Protein AF-A0AAU8I0J6-F1 (afdb_monomer_lite)

Organism: NCBI:txid2912242

Radius of gyration: 31.41 Å; chains: 1; bounding box: 65×78×87 Å

Sequence (202 aa):
MTFAGGAGTVGALQRGGLRRLRGTPLGVEGRDAVSAGLDAAVDKEHAMGLQEMSATACRALPLLIGILFAAPAAARETLHCPERLRVADAPLQSPDLPAGARVDLAATPPLRLFSSGVYSGPPREMAALVPSNEDTRRPGDAGASIWRFDAPDPHGLYLVCGYGPDGLVQVSRRVGDVARCEATPMRPSSADPTVGILFVCE

pLDDT: mean 72.81, std 23.75, range [30.48, 97.94]

Secondary structure (DSSP, 8-state):
----------------------------------------------------------------------------EEEEEESEE---S--B--TTSPTT--B----PPPEEEEEEEEEES-GGG--EEPPTTGGGSPTT----EEEE-SS--TT-EEEEEEESGGGSEEEEEEE-S-SEEEEEEEPP-SS----EEEEEE-

InterPro domains:
  IPR049973 STY0301-like [NF042415] (61-185)

Structure (mmCIF, N/CA/C/O backbone):
data_AF-A0AAU8I0J6-F1
#
_entry.id   AF-A0AAU8I0J6-F1
#
loop_
_atom_site.group_PDB
_atom_site.id
_atom_site.type_symbol
_atom_site.label_atom_id
_atom_site.label_alt_id
_atom_site.label_comp_id
_atom_site.label_asym_id
_atom_site.label_entity_id
_atom_site.label_seq_id
_atom_site.pdbx_PDB_ins_code
_atom_site.Cartn_x
_atom_site.Cartn_y
_atom_site.Cartn_z
_atom_site.occupancy
_atom_site.B_iso_or_equiv
_atom_site.auth_seq_id
_atom_site.auth_comp_id
_atom_site.auth_asym_id
_atom_site.auth_atom_id
_atom_site.pdbx_PDB_model_num
ATOM 1 N N . MET A 1 1 ? 24.976 11.995 30.058 1.00 44.81 1 MET A N 1
ATOM 2 C CA . MET A 1 1 ? 25.191 12.879 28.895 1.00 44.81 1 MET A CA 1
ATOM 3 C C . MET A 1 1 ? 23.862 13.538 28.590 1.00 44.81 1 MET A C 1
ATOM 5 O O . MET A 1 1 ? 22.915 12.847 28.245 1.00 44.81 1 MET A O 1
ATOM 9 N N . THR A 1 2 ? 23.774 14.834 28.866 1.00 34.56 2 THR A N 1
ATOM 10 C CA . THR A 1 2 ? 22.571 15.659 28.734 1.00 34.56 2 THR A CA 1
ATOM 11 C C . THR A 1 2 ? 22.578 16.290 27.350 1.00 34.56 2 THR A C 1
ATOM 13 O O . THR A 1 2 ? 23.540 16.978 27.024 1.00 34.56 2 THR A O 1
ATOM 16 N N . PHE A 1 3 ? 21.519 16.100 26.565 1.00 39.16 3 PHE A N 1
ATOM 17 C CA . PHE A 1 3 ? 21.220 16.973 25.434 1.00 39.16 3 PHE A CA 1
ATOM 18 C C . PHE A 1 3 ? 19.822 17.551 25.614 1.00 39.16 3 PHE A C 1
ATOM 20 O O . PHE A 1 3 ? 18.823 16.840 25.683 1.00 39.16 3 PHE A O 1
ATOM 27 N N . ALA A 1 4 ? 19.822 18.868 25.768 1.00 41.69 4 ALA A N 1
ATOM 28 C CA . ALA A 1 4 ? 18.683 19.755 25.832 1.00 41.69 4 ALA A CA 1
ATOM 29 C C . ALA A 1 4 ? 18.534 20.480 24.484 1.00 41.69 4 ALA A C 1
ATOM 31 O O . ALA A 1 4 ? 19.531 20.717 23.804 1.00 41.69 4 ALA A O 1
ATOM 32 N N . GLY A 1 5 ? 17.310 20.918 24.181 1.00 34.78 5 GLY A N 1
ATOM 33 C CA . GLY A 1 5 ? 17.012 21.947 23.176 1.00 34.78 5 GLY A CA 1
ATOM 34 C C . GLY A 1 5 ? 16.593 21.383 21.812 1.00 34.78 5 GLY A C 1
ATOM 35 O O . GLY A 1 5 ? 17.267 20.531 21.259 1.00 34.78 5 GLY A O 1
ATOM 36 N N . GLY A 1 6 ? 15.493 21.803 21.193 1.00 34.78 6 GLY A N 1
ATOM 37 C CA . GLY A 1 6 ? 14.588 22.890 21.534 1.00 34.78 6 GLY A CA 1
ATOM 38 C C . GLY A 1 6 ? 13.300 22.782 20.722 1.00 34.78 6 GLY A C 1
ATOM 39 O O . GLY A 1 6 ? 13.296 22.354 19.570 1.00 34.78 6 GLY A O 1
ATOM 40 N N . ALA A 1 7 ? 12.201 23.154 21.369 1.00 36.94 7 ALA A N 1
ATOM 41 C CA . ALA A 1 7 ? 10.890 23.301 20.767 1.00 36.94 7 ALA A CA 1
ATOM 42 C C . ALA A 1 7 ? 10.828 24.622 19.984 1.00 36.94 7 ALA A C 1
ATOM 44 O O . ALA A 1 7 ? 11.096 25.685 20.542 1.00 36.94 7 ALA A O 1
ATOM 45 N N . GLY A 1 8 ? 10.460 24.551 18.704 1.00 35.81 8 GLY A N 1
ATOM 46 C CA . GLY A 1 8 ? 10.067 25.703 17.897 1.00 35.81 8 GLY A CA 1
ATOM 47 C C . GLY A 1 8 ? 8.546 25.780 17.815 1.00 35.81 8 GLY A C 1
ATOM 48 O O . GLY A 1 8 ? 7.901 24.902 17.245 1.00 35.81 8 GLY A O 1
ATOM 49 N N . THR A 1 9 ? 7.973 26.818 18.412 1.00 36.59 9 THR A N 1
ATOM 50 C CA . THR A 1 9 ? 6.546 27.136 18.420 1.00 36.59 9 THR A CA 1
ATOM 51 C C . THR A 1 9 ? 6.157 28.068 17.266 1.00 36.59 9 THR A C 1
ATOM 53 O O . THR A 1 9 ? 6.791 29.088 17.038 1.00 36.59 9 THR A O 1
ATOM 56 N N . VAL A 1 10 ? 5.050 27.700 16.609 1.00 35.81 10 VAL A N 1
ATOM 57 C CA . VAL A 1 10 ? 3.895 28.519 16.176 1.00 35.81 10 VAL A CA 1
ATOM 58 C C . VAL A 1 10 ? 4.133 29.785 15.332 1.00 35.81 10 VAL A C 1
ATOM 60 O O . VAL A 1 10 ? 4.644 30.794 15.799 1.00 35.81 10 VAL A O 1
ATOM 63 N N . GLY A 1 11 ? 3.534 29.792 14.136 1.00 33.41 11 GLY A N 1
ATOM 64 C CA . GLY A 1 11 ? 3.259 31.006 13.363 1.00 33.41 11 GLY A CA 1
ATOM 65 C C . GLY A 1 11 ? 2.178 30.778 12.308 1.00 33.41 11 GLY A C 1
ATOM 66 O O . GLY A 1 11 ? 2.476 30.465 11.162 1.00 33.41 11 GLY A O 1
ATOM 67 N N . ALA A 1 12 ? 0.914 30.904 12.713 1.00 35.72 12 ALA A N 1
ATOM 68 C CA . ALA A 1 12 ? -0.245 30.921 11.830 1.00 35.72 12 ALA A CA 1
ATOM 69 C C . ALA A 1 12 ? -0.348 32.262 11.082 1.00 35.72 12 ALA A C 1
ATOM 71 O O . ALA A 1 12 ? -0.194 33.312 11.701 1.00 35.72 12 ALA A O 1
ATOM 72 N N . LEU A 1 13 ? -0.731 32.242 9.802 1.00 38.75 13 LEU A N 1
ATOM 73 C CA . LEU A 1 13 ? -1.449 33.362 9.192 1.00 38.75 13 LEU A CA 1
ATOM 74 C C . LEU A 1 13 ? -2.543 32.838 8.256 1.00 38.75 13 LEU A C 1
ATOM 76 O O . LEU A 1 13 ? -2.319 32.003 7.384 1.00 38.75 13 LEU A O 1
ATOM 80 N N . GLN A 1 14 ? -3.750 33.325 8.509 1.00 32.56 14 GLN A N 1
ATOM 81 C CA . GLN A 1 14 ? -5.024 32.922 7.935 1.00 32.56 14 GLN A CA 1
ATOM 82 C C . GLN A 1 14 ? -5.656 34.143 7.247 1.00 32.56 14 GLN A C 1
ATOM 84 O O . GLN A 1 14 ? -5.441 35.267 7.697 1.00 32.56 14 GLN A O 1
ATOM 89 N N . ARG A 1 15 ? -6.561 33.874 6.290 1.00 37.66 15 ARG A N 1
ATOM 90 C CA . ARG A 1 15 ? -7.529 34.789 5.630 1.00 37.66 15 ARG A CA 1
ATOM 91 C C . ARG A 1 15 ? -6.929 35.644 4.506 1.00 37.66 15 ARG A C 1
ATOM 93 O O . ARG A 1 15 ? -5.848 36.180 4.637 1.00 37.66 15 ARG A O 1
ATOM 100 N N . GLY A 1 16 ? -7.590 35.860 3.377 1.00 30.48 16 GLY A N 1
ATOM 101 C CA . GLY A 1 16 ? -8.949 35.557 2.936 1.00 30.48 16 GLY A CA 1
ATOM 102 C C . GLY A 1 16 ? -9.206 36.366 1.657 1.00 30.48 16 GLY A C 1
ATOM 103 O O . GLY A 1 16 ? -8.574 37.399 1.452 1.00 30.48 16 GLY A O 1
ATOM 104 N N . GLY A 1 17 ? -10.108 35.917 0.786 1.00 33.47 17 GLY A N 1
ATOM 105 C CA . GLY A 1 17 ? -10.401 36.659 -0.442 1.00 33.47 17 GLY A CA 1
ATOM 106 C C . GLY A 1 17 ? -11.442 35.993 -1.330 1.00 33.47 17 GLY A C 1
ATOM 107 O O . GLY A 1 17 ? -11.106 35.413 -2.354 1.00 33.47 17 GLY A O 1
ATOM 108 N N . LEU A 1 18 ? -12.714 36.095 -0.937 1.00 39.44 18 LEU A N 1
ATOM 109 C CA . LEU A 1 18 ? -13.856 35.896 -1.831 1.00 39.44 18 LEU A CA 1
ATOM 110 C C . LEU A 1 18 ? -13.788 36.885 -3.002 1.00 39.44 18 LEU A C 1
ATOM 112 O O . LEU A 1 18 ? -13.672 38.084 -2.760 1.00 39.44 18 LEU A O 1
ATOM 116 N N . ARG A 1 19 ? -14.063 36.421 -4.226 1.00 38.94 19 ARG A N 1
ATOM 117 C CA . ARG A 1 19 ? -14.801 37.202 -5.233 1.00 38.94 19 ARG A CA 1
ATOM 118 C C . ARG A 1 19 ? -15.571 36.270 -6.174 1.00 38.94 19 ARG A C 1
ATOM 120 O O . ARG A 1 19 ? -15.004 35.396 -6.815 1.00 38.94 19 ARG A O 1
ATOM 127 N N . ARG A 1 20 ? -16.894 36.473 -6.203 1.00 40.16 20 ARG A N 1
ATOM 128 C CA . ARG A 1 20 ? -17.837 35.964 -7.213 1.00 40.16 20 ARG A CA 1
ATOM 129 C C . ARG A 1 20 ? -17.458 36.522 -8.592 1.00 40.16 20 ARG A C 1
ATOM 131 O O . ARG A 1 20 ? -16.939 37.633 -8.640 1.00 40.16 20 ARG A O 1
ATOM 138 N N . LEU A 1 21 ? -17.879 35.859 -9.674 1.00 39.00 21 LEU A N 1
ATOM 139 C CA . LEU A 1 21 ? -18.944 36.345 -10.575 1.00 39.00 21 LEU A CA 1
ATOM 140 C C . LEU A 1 21 ? -19.175 35.394 -11.774 1.00 39.00 21 LEU A C 1
ATOM 142 O O . LEU A 1 21 ? -18.245 35.005 -12.462 1.00 39.00 21 LEU A O 1
ATOM 146 N N . ARG A 1 22 ? -20.461 35.057 -11.948 1.00 37.56 22 ARG A N 1
ATOM 147 C CA . ARG A 1 22 ? -21.255 34.762 -13.161 1.00 37.56 22 ARG A CA 1
ATOM 148 C C . ARG A 1 22 ? -20.549 34.545 -14.512 1.00 37.56 22 ARG A C 1
ATOM 150 O O . ARG A 1 22 ? -19.827 35.416 -14.975 1.00 37.56 22 ARG A O 1
ATOM 157 N N . GLY A 1 23 ? -21.012 33.515 -15.229 1.00 34.19 23 GLY A N 1
ATOM 158 C CA . GLY A 1 23 ? -20.932 33.447 -16.692 1.00 34.19 23 GLY A CA 1
ATOM 159 C C . GLY A 1 23 ? -21.418 32.120 -17.288 1.00 34.19 23 GLY A C 1
ATOM 160 O O . GLY A 1 23 ? -20.610 31.258 -17.594 1.00 34.19 23 GLY A O 1
ATOM 161 N N . THR A 1 24 ? -22.727 31.961 -17.471 1.00 36.00 24 THR A N 1
ATOM 162 C CA . THR A 1 24 ? -23.324 31.237 -18.620 1.00 36.00 24 THR A CA 1
ATOM 163 C C . THR A 1 24 ? -23.763 32.318 -19.626 1.00 36.00 24 THR A C 1
ATOM 165 O O . THR A 1 24 ? -24.053 33.421 -19.142 1.00 36.00 24 THR A O 1
ATOM 168 N N . PRO A 1 25 ? -23.854 32.091 -20.963 1.00 48.19 25 PRO A N 1
ATOM 169 C CA . PRO A 1 25 ? -24.602 30.963 -21.553 1.00 48.19 25 PRO A CA 1
ATOM 170 C C . PRO A 1 25 ? -24.178 30.463 -22.976 1.00 48.19 25 PRO A C 1
ATOM 172 O O . PRO A 1 25 ? -23.288 31.024 -23.599 1.00 48.19 25 PRO A O 1
ATOM 175 N N . LEU A 1 26 ? -24.921 29.445 -23.463 1.00 34.97 26 LEU A N 1
ATOM 176 C CA . LEU A 1 26 ? -25.330 29.122 -24.860 1.00 34.97 26 LEU A CA 1
ATOM 177 C C . LEU A 1 26 ? -24.245 28.806 -25.916 1.00 34.97 26 LEU A C 1
ATOM 179 O O . LEU A 1 26 ? -23.470 29.671 -26.292 1.00 34.97 26 LEU A O 1
ATOM 183 N N . GLY A 1 27 ? -24.180 27.560 -26.413 1.00 31.08 27 GLY A N 1
ATOM 184 C CA . GLY A 1 27 ? -24.785 27.123 -27.700 1.00 31.08 27 GLY A CA 1
ATOM 185 C C . GLY A 1 27 ? -23.652 26.964 -28.744 1.00 31.08 27 GLY A C 1
ATOM 186 O O . GLY A 1 27 ? -22.683 27.698 -28.649 1.00 31.08 27 GLY A O 1
ATOM 187 N N . VAL A 1 28 ? -23.586 26.051 -29.719 1.00 39.25 28 VAL A N 1
ATOM 188 C CA . VAL A 1 28 ? -24.561 25.424 -30.626 1.00 39.25 28 VAL A CA 1
ATOM 189 C C . VAL A 1 28 ? -23.813 24.322 -31.433 1.00 39.25 28 VAL A C 1
ATOM 191 O O . VAL A 1 28 ? -22.618 24.483 -31.657 1.00 39.25 28 VAL A O 1
ATOM 194 N N . GLU A 1 29 ? -24.542 23.276 -31.872 1.00 35.31 29 GLU A N 1
ATOM 195 C CA . GLU A 1 29 ? -24.306 22.313 -32.993 1.00 35.31 29 GLU A CA 1
ATOM 196 C C . GLU A 1 29 ? -22.980 21.529 -33.093 1.00 35.31 29 GLU A C 1
ATOM 198 O O . GLU A 1 29 ? -21.896 22.048 -32.894 1.00 35.31 29 GLU A O 1
ATOM 203 N N . GLY A 1 30 ? -22.950 20.256 -33.494 1.00 34.00 30 GLY A N 1
ATOM 204 C CA . GLY A 1 30 ? -23.950 19.394 -34.125 1.00 34.00 30 GLY A CA 1
ATOM 205 C C . GLY A 1 30 ? -23.243 18.219 -34.829 1.00 34.00 30 GLY A C 1
ATOM 206 O O . GLY A 1 30 ? -22.021 18.242 -34.977 1.00 34.00 30 GLY A O 1
ATOM 207 N N . ARG A 1 31 ? -24.052 17.267 -35.319 1.00 42.44 31 ARG A N 1
ATOM 208 C CA . ARG A 1 31 ? -23.755 16.059 -36.129 1.00 42.44 31 ARG A CA 1
ATOM 209 C C . ARG A 1 31 ? -23.503 14.776 -35.332 1.00 42.44 31 ARG A C 1
ATOM 211 O O . ARG A 1 31 ? -22.474 14.626 -34.688 1.00 42.44 31 ARG A O 1
ATOM 218 N N . ASP A 1 32 ? -24.500 13.905 -35.180 1.00 35.84 32 ASP A N 1
ATOM 219 C CA . ASP A 1 32 ? -25.192 13.047 -36.174 1.00 35.84 32 ASP A CA 1
ATOM 220 C C . ASP A 1 32 ? -24.369 11.826 -36.595 1.00 35.84 32 ASP A C 1
ATOM 222 O O . ASP A 1 32 ? -23.441 11.936 -37.391 1.00 35.84 32 ASP A O 1
ATOM 226 N N . ALA A 1 33 ? -24.777 10.665 -36.076 1.00 41.75 33 ALA A N 1
ATOM 227 C CA . ALA A 1 33 ? -25.116 9.439 -36.814 1.00 41.75 33 ALA A CA 1
ATOM 228 C C . ALA A 1 33 ? -25.477 8.373 -35.747 1.00 41.75 33 ALA A C 1
ATOM 230 O O . ALA A 1 33 ? -24.633 8.030 -34.926 1.00 41.75 33 ALA A O 1
ATOM 231 N N . VAL A 1 34 ? -26.738 7.960 -35.532 1.00 39.44 34 VAL A N 1
ATOM 232 C CA . VAL A 1 34 ? -27.625 7.186 -36.438 1.00 39.44 34 VAL A CA 1
ATOM 233 C C . VAL A 1 34 ? -26.883 5.908 -36.862 1.00 39.44 34 VAL A C 1
ATOM 235 O O . VAL A 1 34 ? -25.820 5.997 -37.453 1.00 39.44 34 VAL A O 1
ATOM 238 N N . SER A 1 35 ? -27.291 4.677 -36.559 1.00 43.19 35 SER A N 1
ATOM 239 C CA . SER A 1 35 ? -28.615 4.072 -36.354 1.00 43.19 35 SER A CA 1
ATOM 240 C C . SER A 1 35 ? -28.368 2.684 -35.736 1.00 43.19 35 SER A C 1
ATOM 242 O O . SER A 1 35 ? -27.382 2.035 -36.066 1.00 43.19 35 SER A O 1
ATOM 244 N N . ALA A 1 36 ? -29.134 2.298 -34.720 1.00 37.94 36 ALA A N 1
ATOM 245 C CA . ALA A 1 36 ? -30.301 1.415 -34.830 1.00 37.94 36 ALA A CA 1
ATOM 246 C C . ALA A 1 36 ? -29.945 -0.071 -34.998 1.00 37.94 36 ALA A C 1
ATOM 248 O O . ALA A 1 36 ? -29.460 -0.513 -36.036 1.00 37.94 36 ALA A O 1
ATOM 249 N N . GLY A 1 37 ? -30.259 -0.838 -33.953 1.00 41.66 37 GLY A N 1
ATOM 250 C CA . GLY A 1 37 ? -30.593 -2.243 -34.119 1.00 41.66 37 GLY A CA 1
ATOM 251 C C . GLY A 1 37 ? -31.952 -2.393 -34.796 1.00 41.66 37 GLY A C 1
ATOM 252 O O . GLY A 1 37 ? -32.752 -1.456 -34.810 1.00 41.66 37 GLY A O 1
ATOM 253 N N . LEU A 1 38 ? -32.218 -3.587 -35.312 1.00 42.81 38 LEU A N 1
ATOM 254 C CA . LEU A 1 38 ? -33.567 -4.123 -35.350 1.00 42.81 38 LEU A CA 1
ATOM 255 C C . LEU A 1 38 ? -33.512 -5.644 -35.456 1.00 42.81 38 LEU A C 1
ATOM 257 O O . LEU A 1 38 ? -32.753 -6.210 -36.242 1.00 42.81 38 LEU A O 1
ATOM 261 N N . ASP A 1 39 ? -34.338 -6.251 -34.619 1.00 41.00 39 ASP A N 1
ATOM 262 C CA . ASP A 1 39 ? -34.792 -7.627 -34.641 1.00 41.00 39 ASP A CA 1
ATOM 263 C C . ASP A 1 39 ? -35.256 -8.085 -36.030 1.00 41.00 39 ASP A C 1
ATOM 265 O O . ASP A 1 39 ? -35.796 -7.299 -36.806 1.00 41.00 39 ASP A O 1
ATOM 269 N N . ALA A 1 40 ? -35.156 -9.387 -36.294 1.00 37.59 40 ALA A N 1
ATOM 270 C CA . ALA A 1 40 ? -36.338 -10.237 -36.463 1.00 37.59 40 ALA A CA 1
ATOM 271 C C . ALA A 1 40 ? -35.940 -11.619 -36.995 1.00 37.59 40 ALA A C 1
ATOM 273 O O . ALA A 1 40 ? -35.242 -11.764 -37.997 1.00 37.59 40 ALA A O 1
ATOM 274 N N . ALA A 1 41 ? -36.466 -12.634 -36.317 1.00 44.38 41 ALA A N 1
ATOM 275 C CA . ALA A 1 41 ? -36.697 -13.959 -36.865 1.00 44.38 41 ALA A CA 1
ATOM 276 C C . ALA A 1 41 ? -37.574 -13.886 -38.127 1.00 44.38 41 ALA A C 1
ATOM 278 O O . ALA A 1 41 ? -38.403 -12.990 -38.230 1.00 44.38 41 ALA A O 1
ATOM 279 N N . VAL A 1 42 ? -37.466 -14.875 -39.015 1.00 47.50 42 VAL A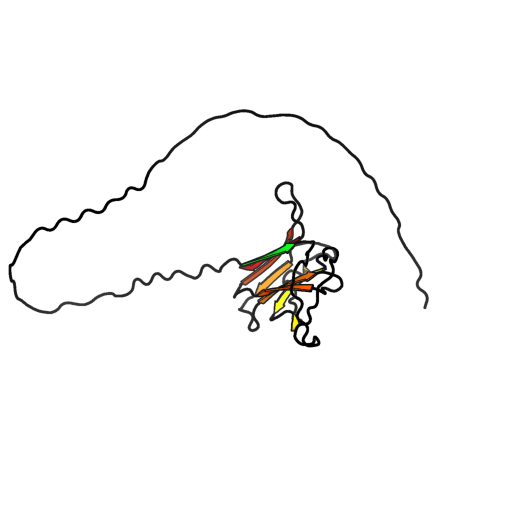 N 1
ATOM 280 C CA . VAL A 1 42 ? -38.615 -15.512 -39.678 1.00 47.50 42 VAL A CA 1
ATOM 281 C C . VAL A 1 42 ? -38.133 -16.803 -40.341 1.00 47.50 42 VAL A C 1
ATOM 283 O O . VAL A 1 42 ? -37.224 -16.824 -41.168 1.00 47.50 42 VAL A O 1
ATOM 286 N N . ASP A 1 43 ? -38.771 -17.874 -39.897 1.00 45.38 43 ASP A N 1
ATOM 287 C CA . ASP A 1 43 ? -38.777 -19.229 -40.420 1.00 45.38 43 ASP A CA 1
ATOM 288 C C . ASP A 1 43 ? -39.578 -19.284 -41.734 1.00 45.38 43 ASP A C 1
ATOM 290 O O . ASP A 1 43 ? -40.660 -18.690 -41.803 1.00 45.38 43 ASP A O 1
ATOM 294 N N . LYS A 1 44 ? -39.080 -19.989 -42.762 1.00 42.75 44 LYS A N 1
ATOM 295 C CA . LYS A 1 44 ? -39.949 -20.623 -43.767 1.00 42.75 44 LYS A CA 1
ATOM 296 C C . LYS A 1 44 ? -39.225 -21.703 -44.572 1.00 42.75 44 LYS A C 1
ATOM 298 O O . LYS A 1 44 ? -38.319 -21.417 -45.353 1.00 42.75 44 LYS A O 1
ATOM 303 N N . GLU A 1 45 ? -39.689 -22.937 -44.400 1.00 49.00 45 GLU A N 1
ATOM 304 C CA . GLU A 1 45 ? -39.396 -24.109 -45.227 1.00 49.00 45 GLU A CA 1
ATOM 305 C C . GLU A 1 45 ? -39.664 -23.876 -46.724 1.00 49.00 45 GLU A C 1
ATOM 307 O O . GLU A 1 45 ? -40.585 -23.145 -47.080 1.00 49.00 45 GLU A O 1
ATOM 312 N N . HIS A 1 46 ? -38.950 -24.602 -47.594 1.00 44.09 46 HIS A N 1
ATOM 313 C CA . HIS A 1 46 ? -39.543 -25.237 -48.776 1.00 44.09 46 HIS A CA 1
ATOM 314 C C . HIS A 1 46 ? -38.668 -26.392 -49.301 1.00 44.09 46 HIS A C 1
ATOM 316 O O . HIS A 1 46 ? -37.514 -26.238 -49.689 1.00 44.09 46 HIS A O 1
ATOM 322 N N . ALA A 1 47 ? -39.317 -27.550 -49.271 1.00 37.66 47 ALA A N 1
ATOM 323 C CA . ALA A 1 47 ? -39.128 -28.826 -49.939 1.00 37.66 47 ALA A CA 1
ATOM 324 C C . ALA A 1 47 ? -38.240 -28.934 -51.207 1.00 37.66 47 ALA A C 1
ATOM 326 O O . ALA A 1 47 ? -38.387 -28.198 -52.176 1.00 37.66 47 ALA A O 1
ATOM 327 N N . MET A 1 48 ? -37.523 -30.068 -51.222 1.00 35.84 48 MET A N 1
ATOM 328 C CA . MET A 1 48 ? -37.453 -31.067 -52.304 1.00 35.84 48 MET A CA 1
ATOM 329 C C . MET A 1 48 ? -36.545 -30.799 -53.514 1.00 35.84 48 MET A C 1
ATOM 331 O O . MET A 1 48 ? -36.879 -30.091 -54.456 1.00 35.84 48 MET A O 1
ATOM 335 N N . GLY A 1 49 ? -35.440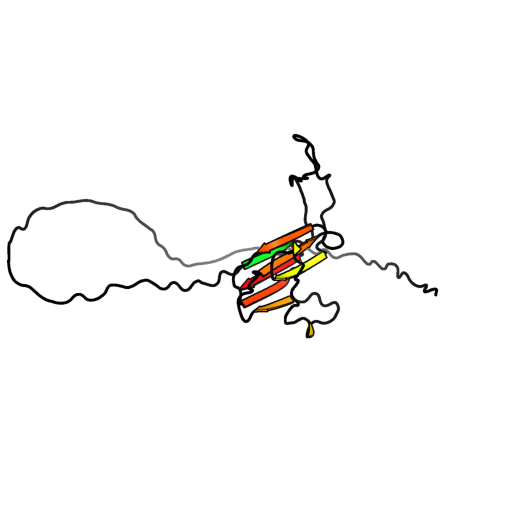 -31.547 -53.530 1.00 34.81 49 GLY A N 1
ATOM 336 C CA . GLY A 1 49 ? -34.613 -31.825 -54.699 1.00 34.81 49 GLY A CA 1
ATOM 337 C C . GLY A 1 49 ? -33.786 -33.086 -54.456 1.00 34.81 49 GLY A C 1
ATOM 338 O O . GLY A 1 49 ? -32.632 -33.008 -54.051 1.00 34.81 49 GLY A O 1
ATOM 339 N N . LEU A 1 50 ? -34.406 -34.253 -54.645 1.00 46.28 50 LEU A N 1
ATOM 340 C CA . LEU A 1 50 ? -33.722 -35.542 -54.751 1.00 46.28 50 LEU A CA 1
ATOM 341 C C . LEU A 1 50 ? -33.061 -35.612 -56.131 1.00 46.28 50 LEU A C 1
ATOM 343 O O . LEU A 1 50 ? -33.762 -35.709 -57.134 1.00 46.28 50 LEU A O 1
ATOM 347 N N . GLN A 1 51 ? -31.731 -35.610 -56.186 1.00 46.31 51 GLN A N 1
ATOM 348 C CA . GLN A 1 51 ? -31.015 -36.252 -57.283 1.00 46.31 51 GLN A CA 1
ATOM 349 C C . GLN A 1 51 ? -29.681 -36.803 -56.783 1.00 46.31 51 GLN A C 1
ATOM 351 O O . GLN A 1 51 ? -28.775 -36.072 -56.389 1.00 46.31 51 GLN A O 1
ATOM 356 N N . GLU A 1 52 ? -29.617 -38.131 -56.779 1.00 46.78 52 GLU A N 1
ATOM 357 C CA . GLU A 1 52 ? -28.401 -38.920 -56.671 1.00 46.78 52 GLU A CA 1
ATOM 358 C C . GLU A 1 52 ? -27.383 -38.498 -57.730 1.00 46.78 52 GLU A C 1
ATOM 360 O O . GLU A 1 52 ? -27.715 -38.480 -58.913 1.00 46.78 52 GLU A O 1
ATOM 365 N N . MET A 1 53 ? -26.126 -38.305 -57.327 1.00 42.56 53 MET A N 1
ATOM 366 C CA . MET A 1 53 ? -24.974 -38.674 -58.149 1.00 42.56 53 MET A CA 1
ATOM 367 C C . MET A 1 53 ? -23.867 -39.215 -57.242 1.00 42.56 53 MET A C 1
ATOM 369 O O . MET A 1 53 ? -23.161 -38.491 -56.546 1.00 42.56 53 MET A O 1
ATOM 373 N N . SER A 1 54 ? -23.770 -40.540 -57.262 1.00 47.44 54 SER A N 1
ATOM 374 C CA . SER A 1 54 ? -22.589 -41.329 -56.933 1.00 47.44 54 SER A CA 1
ATOM 375 C C . SER A 1 54 ? -21.349 -40.803 -57.666 1.00 47.44 54 SER A C 1
ATOM 377 O O . SER A 1 54 ? -21.442 -40.517 -58.859 1.00 47.44 54 SER A O 1
ATOM 379 N N . ALA A 1 55 ? -20.206 -40.718 -56.975 1.00 41.62 55 ALA A N 1
ATOM 380 C CA . ALA A 1 55 ? -18.924 -41.317 -57.382 1.00 41.62 55 ALA A CA 1
ATOM 381 C C . ALA A 1 55 ? -17.717 -40.660 -56.672 1.00 41.62 55 ALA A C 1
ATOM 383 O O . ALA A 1 55 ? -17.603 -39.443 -56.608 1.00 41.62 55 ALA A O 1
ATOM 384 N N . THR A 1 56 ? -16.802 -41.522 -56.205 1.00 47.94 56 THR A N 1
ATOM 385 C CA . THR A 1 56 ? -15.338 -41.319 -56.064 1.00 47.94 56 THR A CA 1
ATOM 386 C C . THR A 1 56 ? -14.837 -40.081 -55.292 1.00 47.94 56 THR A C 1
ATOM 388 O O . THR A 1 56 ? -14.829 -38.957 -55.765 1.00 47.94 56 THR A O 1
ATOM 391 N N . ALA A 1 57 ? -14.427 -40.249 -54.034 1.00 49.69 57 ALA A N 1
ATOM 392 C CA . ALA A 1 57 ? -13.069 -40.641 -53.622 1.00 49.69 57 ALA A CA 1
ATOM 393 C C . ALA A 1 57 ? -11.983 -39.559 -53.815 1.00 49.69 57 ALA A C 1
ATOM 395 O O . ALA A 1 57 ? -11.694 -39.119 -54.921 1.00 49.69 57 ALA A O 1
ATOM 396 N N . CYS A 1 58 ? -11.295 -39.276 -52.701 1.00 48.94 58 CYS A N 1
ATOM 397 C CA . CYS A 1 58 ? -10.012 -38.580 -52.575 1.00 48.94 58 CYS A CA 1
ATOM 398 C C . CYS A 1 58 ? -9.943 -37.119 -53.040 1.00 48.94 58 CYS A C 1
ATOM 400 O O . CYS A 1 58 ? -9.627 -36.844 -54.194 1.00 48.94 58 CYS A O 1
ATOM 402 N N . ARG A 1 59 ? -9.984 -36.188 -52.074 1.00 46.78 59 ARG A N 1
ATOM 403 C CA . ARG A 1 59 ? -8.920 -35.176 -51.932 1.00 46.78 59 ARG A CA 1
ATOM 404 C C . ARG A 1 59 ? -9.007 -34.407 -50.612 1.00 46.78 59 ARG A C 1
ATOM 406 O O . ARG A 1 59 ? -9.959 -33.685 -50.370 1.00 46.78 59 ARG A O 1
ATOM 413 N N . ALA A 1 60 ? -7.945 -34.582 -49.827 1.00 51.16 60 ALA A N 1
ATOM 414 C CA . ALA A 1 60 ? -7.285 -33.589 -48.982 1.00 51.16 60 ALA A CA 1
ATOM 415 C C . ALA A 1 60 ? -8.143 -32.772 -47.995 1.00 51.16 60 ALA A C 1
ATOM 417 O O . ALA A 1 60 ? -8.813 -31.813 -48.354 1.00 51.16 60 ALA A O 1
ATOM 418 N N . LEU A 1 61 ? -7.966 -33.095 -46.714 1.00 58.94 61 LEU A N 1
ATOM 419 C CA . LEU A 1 61 ? -8.121 -32.179 -45.586 1.00 58.94 61 LEU A CA 1
ATOM 420 C C . LEU A 1 61 ? -7.121 -31.010 -45.744 1.00 58.94 61 LEU A C 1
ATOM 422 O O . LEU A 1 61 ? -5.937 -31.277 -45.973 1.00 58.94 61 LEU A O 1
ATOM 426 N N . PRO A 1 62 ? -7.539 -29.746 -45.567 1.00 52.84 62 PRO A N 1
ATOM 427 C CA . PRO A 1 62 ? -6.667 -28.846 -44.813 1.00 52.84 62 PRO A CA 1
ATOM 428 C C . PRO A 1 62 ? -7.418 -27.947 -43.812 1.00 52.84 62 PRO A C 1
ATOM 430 O O . PRO A 1 62 ? -8.450 -27.375 -44.137 1.00 52.84 62 PRO A O 1
ATOM 433 N N . LEU A 1 63 ? -6.800 -27.804 -42.629 1.00 54.25 63 LEU A N 1
ATOM 434 C CA . LEU A 1 63 ? -6.947 -26.758 -41.595 1.00 54.25 63 LEU A CA 1
ATOM 435 C C . LEU A 1 63 ? -8.363 -26.525 -41.027 1.00 54.25 63 LEU A C 1
ATOM 437 O O . LEU A 1 63 ? -9.211 -25.944 -41.683 1.00 54.25 63 LEU A O 1
ATOM 441 N N . LEU A 1 64 ? -8.747 -26.863 -39.791 1.00 55.28 64 LEU A N 1
ATOM 442 C CA . LEU A 1 64 ? -8.070 -26.857 -38.487 1.00 55.28 64 LEU A CA 1
ATOM 443 C C . LEU A 1 64 ? -7.163 -25.640 -38.210 1.00 55.28 64 LEU A C 1
ATOM 445 O O . LEU A 1 64 ? -6.077 -25.514 -38.763 1.00 55.28 64 LEU A O 1
ATOM 449 N N . ILE A 1 65 ? -7.598 -24.871 -37.202 1.00 60.53 65 ILE A N 1
ATOM 450 C CA . ILE A 1 65 ? -6.834 -23.958 -36.333 1.00 60.53 65 ILE A CA 1
ATOM 451 C C . ILE A 1 65 ? -6.821 -22.490 -36.783 1.00 60.53 65 ILE A C 1
ATOM 453 O O . ILE A 1 65 ? -5.858 -21.972 -37.333 1.00 60.53 65 ILE A O 1
ATOM 457 N N . GLY A 1 66 ? -7.895 -21.789 -36.421 1.00 54.44 66 GLY A N 1
ATOM 458 C CA . GLY A 1 66 ? -7.889 -20.348 -36.172 1.00 54.44 66 GLY A CA 1
ATOM 459 C C . GLY A 1 66 ? -8.192 -20.080 -34.699 1.00 54.44 66 GLY A C 1
ATOM 460 O O . GLY A 1 66 ? -9.177 -19.419 -34.389 1.00 54.44 66 GLY A O 1
ATOM 461 N N . ILE A 1 67 ? -7.412 -20.662 -33.776 1.00 63.25 67 ILE A N 1
ATOM 462 C CA . ILE A 1 67 ? -7.472 -20.253 -32.367 1.00 63.25 67 ILE A CA 1
ATOM 463 C C . ILE A 1 67 ? -6.818 -18.875 -32.309 1.00 63.25 67 ILE A C 1
ATOM 465 O O . ILE A 1 67 ? -5.601 -18.742 -32.421 1.00 63.25 67 ILE A O 1
ATOM 469 N N . LEU A 1 68 ? -7.666 -17.855 -32.208 1.00 60.59 68 LEU A N 1
ATOM 470 C CA . LEU A 1 68 ? -7.295 -16.480 -31.916 1.00 60.59 68 LEU A CA 1
ATOM 471 C C . LEU A 1 68 ? -6.425 -16.488 -30.646 1.00 60.59 68 LEU A C 1
ATOM 473 O O . LEU A 1 68 ? -6.934 -16.675 -29.541 1.00 60.59 68 LEU A O 1
ATOM 477 N N . PHE A 1 69 ? -5.111 -16.313 -30.796 1.00 53.97 69 PHE A N 1
ATOM 478 C CA . PHE A 1 69 ? -4.229 -15.984 -29.680 1.00 53.97 69 PHE A CA 1
ATOM 479 C C . PHE A 1 69 ? -4.566 -14.557 -29.239 1.00 53.97 69 PHE A C 1
ATOM 481 O O . PHE A 1 69 ? -3.943 -13.589 -29.668 1.00 53.97 69 PHE A O 1
ATOM 488 N N . ALA A 1 70 ? -5.592 -14.420 -28.401 1.00 57.38 70 ALA A N 1
ATOM 489 C CA . ALA A 1 70 ? -5.736 -13.247 -27.562 1.00 57.38 70 ALA A CA 1
ATOM 490 C C . ALA A 1 70 ? -4.561 -13.281 -26.579 1.00 57.38 70 ALA A C 1
ATOM 492 O O . ALA A 1 70 ? -4.580 -14.029 -25.602 1.00 57.38 70 ALA A O 1
ATOM 493 N N . ALA A 1 71 ? -3.495 -12.538 -26.889 1.00 62.56 71 ALA A N 1
ATOM 494 C CA . ALA A 1 71 ? -2.437 -12.290 -25.922 1.00 62.56 71 ALA A CA 1
ATOM 495 C C . ALA A 1 71 ? -3.095 -11.735 -24.647 1.00 62.56 71 ALA A C 1
ATOM 497 O O . ALA A 1 71 ? -3.980 -10.877 -24.764 1.00 62.56 71 ALA A O 1
ATOM 498 N N . PRO A 1 72 ? -2.725 -12.221 -23.450 1.00 57.69 72 PRO A N 1
ATOM 499 C CA . PRO A 1 72 ? -3.253 -11.650 -22.229 1.00 57.69 72 PRO A CA 1
ATOM 500 C C . PRO A 1 72 ? -2.792 -10.195 -22.212 1.00 57.69 72 PRO A C 1
ATOM 502 O O . PRO A 1 72 ? -1.597 -9.911 -22.143 1.00 57.69 72 PRO A O 1
ATOM 505 N N . ALA A 1 73 ? -3.735 -9.265 -22.348 1.00 59.22 73 ALA A N 1
ATOM 506 C CA . ALA A 1 73 ? -3.467 -7.885 -22.002 1.00 59.22 73 ALA A CA 1
ATOM 507 C C . ALA A 1 73 ? -3.090 -7.913 -20.521 1.00 59.22 73 ALA A C 1
ATOM 509 O O . ALA A 1 73 ? -3.927 -8.293 -19.699 1.00 59.22 73 ALA A O 1
ATOM 510 N N . ALA A 1 74 ? -1.826 -7.613 -20.207 1.00 64.94 74 ALA A N 1
ATOM 511 C CA . ALA A 1 74 ? -1.359 -7.488 -18.835 1.00 64.94 74 ALA A CA 1
ATOM 512 C C . ALA A 1 74 ? -2.341 -6.563 -18.110 1.00 64.94 74 ALA A C 1
ATOM 514 O O . ALA A 1 74 ? -2.523 -5.399 -18.481 1.00 64.94 74 ALA A O 1
ATOM 515 N N . ALA A 1 75 ? -3.110 -7.142 -17.190 1.00 69.75 75 ALA A N 1
ATOM 516 C CA . ALA A 1 75 ? -4.207 -6.440 -16.563 1.00 69.75 75 ALA A CA 1
ATOM 517 C C . ALA A 1 75 ? -3.601 -5.392 -15.636 1.00 69.75 75 ALA A C 1
ATOM 519 O O . ALA A 1 75 ? -2.904 -5.730 -14.685 1.00 69.75 75 ALA A O 1
ATOM 520 N N . ARG A 1 76 ? -3.867 -4.117 -15.924 1.00 87.31 76 ARG A N 1
ATOM 521 C CA . ARG A 1 76 ? -3.423 -3.017 -15.074 1.00 87.31 76 ARG A CA 1
ATOM 522 C C . ARG A 1 76 ? -4.088 -3.147 -13.709 1.00 87.31 76 ARG A C 1
ATOM 524 O O . ARG A 1 76 ? -5.310 -3.035 -13.591 1.00 87.31 76 ARG A O 1
ATOM 531 N N . GLU A 1 77 ? -3.284 -3.365 -12.681 1.00 93.75 77 GLU A N 1
ATOM 532 C CA . GLU A 1 77 ? -3.756 -3.505 -11.311 1.00 93.75 77 GLU A CA 1
ATOM 533 C C . GLU A 1 77 ? -3.572 -2.204 -10.541 1.00 93.75 77 GLU A C 1
ATOM 535 O O . GLU A 1 77 ? -2.569 -1.506 -10.679 1.00 93.75 77 GLU A O 1
ATOM 540 N N . THR A 1 78 ? -4.556 -1.856 -9.715 1.00 94.62 78 THR A N 1
ATOM 541 C CA . THR A 1 78 ? -4.513 -0.633 -8.914 1.00 94.62 78 THR A CA 1
ATOM 542 C C . THR A 1 78 ? -4.909 -0.898 -7.470 1.00 94.62 78 THR A C 1
ATOM 544 O O . THR A 1 78 ? -5.767 -1.734 -7.167 1.00 94.62 78 THR A O 1
ATOM 547 N N . LEU A 1 79 ? -4.282 -0.164 -6.554 1.00 95.69 79 LEU A N 1
ATOM 548 C CA . LEU A 1 79 ? -4.684 -0.103 -5.154 1.00 95.69 79 LEU A CA 1
ATOM 549 C C . LEU A 1 79 ? -4.695 1.356 -4.722 1.00 95.69 79 LEU A C 1
ATOM 551 O O . LEU A 1 79 ? -3.690 2.057 -4.819 1.00 95.69 79 LEU A O 1
ATOM 555 N N . HIS A 1 80 ? -5.843 1.801 -4.235 1.00 95.25 80 HIS A N 1
ATOM 556 C CA . HIS A 1 80 ? -6.006 3.136 -3.695 1.00 95.25 80 HIS A CA 1
ATOM 557 C C . HIS A 1 80 ? -5.966 3.081 -2.170 1.00 95.25 80 HIS A C 1
ATOM 559 O O . HIS A 1 80 ? -6.772 2.391 -1.545 1.00 95.25 80 HIS A O 1
ATOM 565 N N . CYS A 1 81 ? -5.055 3.844 -1.580 1.00 95.19 81 CYS A N 1
ATOM 566 C CA . CYS A 1 81 ? -4.877 3.937 -0.143 1.00 95.19 81 CYS A CA 1
ATOM 567 C C . CYS A 1 81 ? -5.206 5.353 0.315 1.00 95.19 81 CYS A C 1
ATOM 569 O O . CYS A 1 81 ? -4.378 6.249 0.137 1.00 95.19 81 CYS A O 1
ATOM 571 N N . PRO A 1 82 ? -6.392 5.591 0.900 1.00 94.75 82 PRO A N 1
ATOM 572 C CA . PRO A 1 82 ? -6.745 6.917 1.391 1.00 94.75 82 PRO A CA 1
ATOM 573 C C . PRO A 1 82 ? -5.803 7.346 2.521 1.00 94.75 82 PRO A C 1
ATOM 575 O O . PRO A 1 82 ? -5.276 6.510 3.249 1.00 94.75 82 PRO A O 1
ATOM 578 N N . GLU A 1 83 ? -5.643 8.650 2.735 1.00 94.31 83 GLU A N 1
ATOM 579 C CA . GLU A 1 83 ? -4.863 9.215 3.849 1.00 94.31 83 GLU A CA 1
ATOM 580 C C . GLU A 1 83 ? -5.453 8.829 5.218 1.00 94.31 83 GLU A C 1
ATOM 582 O O . GLU A 1 83 ? -4.751 8.766 6.227 1.00 94.31 83 GLU A O 1
ATOM 587 N N . ARG A 1 84 ? -6.768 8.588 5.270 1.00 93.12 84 ARG A N 1
ATOM 588 C CA . ARG A 1 84 ? -7.504 8.229 6.483 1.00 93.12 84 ARG A CA 1
ATOM 589 C C . ARG A 1 84 ? -8.337 6.979 6.256 1.00 93.12 84 ARG A C 1
ATOM 591 O O . ARG A 1 84 ? -9.275 7.007 5.464 1.00 93.12 84 ARG A O 1
ATOM 598 N N . LEU A 1 85 ? -8.044 5.929 7.013 1.00 91.50 85 LEU A N 1
ATOM 599 C CA . LEU A 1 85 ? -8.812 4.693 7.033 1.00 91.50 85 LEU A CA 1
ATOM 600 C C . LEU A 1 85 ? -9.793 4.707 8.204 1.00 91.50 85 LEU A C 1
ATOM 602 O O . LEU A 1 85 ? -9.410 4.890 9.360 1.00 91.50 85 LEU A O 1
ATOM 606 N N . ARG A 1 86 ? -11.076 4.503 7.908 1.00 89.25 86 ARG A N 1
ATOM 607 C CA . ARG A 1 86 ? -12.089 4.224 8.928 1.00 89.25 86 ARG A CA 1
ATOM 608 C C . ARG A 1 86 ? -12.275 2.719 9.009 1.00 89.25 86 ARG A C 1
ATOM 610 O O . ARG A 1 86 ? -12.583 2.097 7.999 1.00 89.25 86 ARG A O 1
ATOM 617 N N . VAL A 1 87 ? -12.107 2.165 10.202 1.00 82.75 87 VAL A N 1
ATOM 618 C CA . VAL A 1 87 ? -12.460 0.777 10.496 1.00 82.75 87 VAL A CA 1
ATOM 619 C C . VAL A 1 87 ? -13.801 0.831 11.214 1.00 82.75 87 VAL A C 1
ATOM 621 O O . VAL A 1 87 ? -13.874 1.285 12.352 1.00 82.75 87 VAL A O 1
ATOM 624 N N . ALA A 1 88 ? -14.867 0.474 10.508 1.00 75.75 88 ALA A N 1
ATOM 625 C CA . ALA A 1 88 ? -16.214 0.372 11.056 1.00 75.75 88 ALA A CA 1
ATOM 626 C C . ALA A 1 88 ? -16.727 -1.046 10.805 1.00 75.75 88 ALA A C 1
ATOM 628 O O . ALA A 1 88 ? -16.416 -1.625 9.764 1.00 75.75 88 ALA A O 1
ATOM 629 N N . ASP A 1 89 ? -17.470 -1.594 11.767 1.00 65.00 89 ASP A N 1
ATOM 630 C CA . ASP A 1 89 ? -18.223 -2.849 11.637 1.00 65.00 89 ASP A CA 1
ATOM 631 C C . ASP A 1 89 ? -17.399 -4.090 11.238 1.00 65.00 89 ASP A C 1
ATOM 633 O O . ASP A 1 89 ? -17.943 -5.077 10.742 1.00 65.00 89 ASP A O 1
ATOM 637 N N . ALA A 1 90 ? -16.081 -4.074 11.465 1.00 66.69 90 ALA A N 1
ATOM 638 C CA . ALA A 1 90 ? -15.232 -5.235 11.227 1.00 66.69 90 ALA A CA 1
ATOM 639 C C . ALA A 1 90 ? -15.420 -6.250 12.370 1.00 66.69 90 ALA A C 1
ATOM 641 O O . ALA A 1 90 ? -15.092 -5.923 13.515 1.00 66.69 90 ALA A O 1
ATOM 642 N N . PRO A 1 91 ? -15.916 -7.475 12.103 1.00 70.25 91 PRO A N 1
ATOM 643 C CA . PRO A 1 91 ? -16.026 -8.496 13.133 1.00 70.25 91 PRO A CA 1
ATOM 644 C C . PRO A 1 91 ? -14.621 -8.919 13.563 1.00 70.25 91 PRO A C 1
ATOM 646 O O . PRO A 1 91 ? -13.909 -9.596 12.820 1.00 70.25 91 PRO A O 1
AT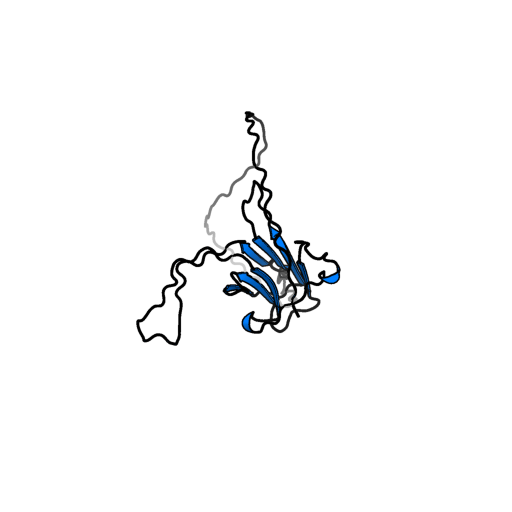OM 649 N N . LEU A 1 92 ? -14.217 -8.527 14.769 1.00 78.12 92 LEU A N 1
ATOM 650 C CA . LEU A 1 92 ? -12.963 -8.987 15.345 1.00 78.12 92 LEU A CA 1
ATOM 651 C C . LEU A 1 92 ? -13.137 -10.431 15.810 1.00 78.12 92 LEU A C 1
ATOM 653 O O . LEU A 1 92 ? -14.028 -10.754 16.593 1.00 78.12 92 LEU A O 1
ATOM 657 N N . GLN A 1 93 ? -12.277 -11.305 15.300 1.00 82.50 93 GLN A N 1
ATOM 658 C CA . GLN A 1 93 ? -12.167 -12.678 15.766 1.00 82.50 93 GLN A CA 1
ATOM 659 C C . GLN A 1 93 ? -10.960 -12.757 16.696 1.00 82.50 93 GLN A C 1
ATOM 661 O O . GLN A 1 93 ? -9.875 -12.301 16.340 1.00 82.50 93 GLN A O 1
ATOM 666 N N . SER A 1 94 ? -11.144 -13.343 17.875 1.00 83.25 94 SER A N 1
ATOM 667 C CA . SER A 1 94 ? -10.038 -13.712 18.755 1.00 83.25 94 SER A CA 1
ATOM 668 C C . SER A 1 94 ? -10.218 -15.171 19.176 1.00 83.25 94 SER A C 1
ATOM 670 O O . SER A 1 94 ? -11.315 -15.545 19.601 1.00 83.25 94 SER A O 1
ATOM 672 N N . PRO A 1 95 ? -9.166 -16.002 19.051 1.00 88.81 95 PRO A N 1
ATOM 673 C CA . PRO A 1 95 ? -9.202 -17.397 19.483 1.00 88.81 95 PRO A CA 1
ATOM 674 C C . PRO A 1 95 ? -9.299 -17.540 21.010 1.00 88.81 95 PRO A C 1
ATOM 676 O O . PRO A 1 95 ? -9.614 -18.621 21.496 1.00 88.81 95 PRO A O 1
ATOM 679 N N . ASP A 1 96 ? -9.057 -16.461 21.756 1.00 91.81 96 ASP A N 1
ATOM 680 C CA . ASP A 1 96 ? -9.068 -16.444 23.221 1.00 91.81 96 ASP A CA 1
ATOM 681 C C . ASP A 1 96 ? -10.476 -16.223 23.798 1.00 91.81 96 ASP A C 1
ATOM 683 O O . ASP A 1 96 ? -10.672 -16.238 25.015 1.00 91.81 96 ASP A O 1
ATOM 687 N N . LEU A 1 97 ? -11.473 -15.993 22.938 1.00 88.94 97 LEU A N 1
ATOM 688 C CA . LEU A 1 97 ? -12.846 -15.756 23.362 1.00 88.94 97 LEU A CA 1
ATOM 689 C C . LEU A 1 97 ? -13.603 -17.071 23.578 1.00 88.94 97 LEU A C 1
ATOM 691 O O . LEU A 1 97 ? -13.526 -17.980 22.748 1.00 88.94 97 LEU A O 1
ATOM 695 N N . PRO A 1 98 ? -14.414 -17.167 24.645 1.00 91.12 98 PRO A N 1
ATOM 696 C CA . PRO A 1 98 ? -15.315 -18.295 24.815 1.00 91.12 98 PRO A CA 1
ATOM 697 C C . PRO A 1 98 ? -16.377 -18.318 23.707 1.00 91.12 98 PRO A C 1
ATOM 699 O O . PRO A 1 98 ? -16.758 -17.284 23.152 1.00 91.12 98 PRO A O 1
ATOM 702 N N . ALA A 1 99 ? -16.902 -19.509 23.414 1.00 89.88 99 ALA A N 1
ATOM 703 C CA . ALA A 1 99 ? -17.940 -19.685 22.403 1.00 89.88 99 ALA A CA 1
ATOM 704 C C . ALA A 1 99 ? -19.149 -18.768 22.674 1.00 89.88 99 ALA A C 1
ATOM 706 O O . ALA A 1 99 ? -19.707 -18.757 23.770 1.00 89.88 99 ALA A O 1
ATOM 707 N N . GLY A 1 100 ? -19.556 -18.000 21.660 1.00 87.94 100 GLY A N 1
ATOM 708 C CA . GLY A 1 100 ? -20.676 -17.058 21.746 1.00 87.94 100 GLY A CA 1
ATOM 709 C C . GLY A 1 100 ? -20.319 -15.652 22.246 1.00 87.94 100 GLY A C 1
ATOM 710 O O . GLY A 1 100 ? -21.166 -14.764 22.138 1.00 87.94 100 GLY A O 1
ATOM 711 N N . ALA A 1 101 ? -19.095 -15.411 22.730 1.00 90.06 101 ALA A N 1
ATOM 712 C CA . ALA A 1 101 ? -18.612 -14.057 22.992 1.00 90.06 101 ALA A CA 1
ATOM 713 C C . ALA A 1 101 ? -18.219 -13.340 21.691 1.00 90.06 101 ALA A C 1
ATOM 715 O O . ALA A 1 101 ? -17.808 -13.961 20.711 1.00 90.06 101 ALA A O 1
ATOM 716 N N . ARG A 1 102 ? -18.358 -12.013 21.688 1.00 85.56 102 ARG A N 1
ATOM 717 C CA . ARG A 1 102 ? -17.980 -11.131 20.578 1.00 85.56 102 ARG A CA 1
ATOM 718 C C . ARG A 1 102 ? -17.036 -10.056 21.092 1.00 85.56 102 ARG A C 1
ATOM 720 O O . ARG A 1 102 ? -17.155 -9.638 22.242 1.00 85.56 102 ARG A O 1
ATOM 727 N N . VAL A 1 103 ? -16.118 -9.621 20.238 1.00 84.75 103 VAL A N 1
ATOM 728 C CA . VAL A 1 103 ? -15.292 -8.440 20.486 1.00 84.75 103 VAL A CA 1
ATOM 729 C C . VAL A 1 103 ? -15.725 -7.364 19.513 1.00 84.75 103 VAL A C 1
ATOM 731 O O . VAL A 1 103 ? -15.641 -7.542 18.299 1.00 84.75 103 VAL A O 1
ATOM 734 N N . ASP A 1 104 ? -16.168 -6.249 20.076 1.00 81.56 104 ASP A N 1
ATOM 735 C CA . ASP A 1 104 ? -16.535 -5.066 19.320 1.00 81.56 104 ASP A CA 1
ATOM 736 C C . ASP A 1 104 ? -15.384 -4.063 19.382 1.00 81.56 104 ASP A C 1
ATOM 738 O O . ASP A 1 104 ? -14.847 -3.761 20.453 1.00 81.56 104 ASP A O 1
ATOM 742 N N . LEU A 1 105 ? -14.996 -3.531 18.224 1.00 76.50 105 LEU A N 1
ATOM 743 C CA . LEU A 1 105 ? -14.062 -2.417 18.175 1.00 76.50 105 LEU A CA 1
ATOM 744 C C . LEU A 1 105 ? -14.836 -1.133 18.489 1.00 76.50 105 LEU A C 1
ATOM 746 O O . LEU A 1 105 ? -15.668 -0.692 17.695 1.00 76.50 105 LEU A O 1
ATOM 750 N N . ALA A 1 106 ? -14.565 -0.530 19.647 1.00 75.00 106 ALA A N 1
ATOM 751 C CA . ALA A 1 106 ? -15.109 0.783 19.979 1.00 75.00 106 ALA A CA 1
ATOM 752 C C . ALA A 1 106 ? -14.732 1.803 18.892 1.00 75.00 106 ALA A C 1
ATOM 754 O O . ALA A 1 106 ? -13.644 1.731 18.323 1.00 75.00 106 ALA A O 1
ATOM 755 N N . ALA A 1 107 ? -15.614 2.766 18.615 1.00 68.38 107 ALA A N 1
ATOM 756 C CA . ALA A 1 107 ? -15.391 3.758 17.568 1.00 68.38 107 ALA A CA 1
ATOM 757 C C . ALA A 1 107 ? -14.070 4.518 17.791 1.00 68.38 107 ALA A C 1
ATOM 759 O O . ALA A 1 107 ? -13.963 5.368 18.676 1.00 68.38 107 ALA A O 1
ATOM 760 N N . THR A 1 108 ? -13.062 4.223 16.971 1.00 73.88 108 THR A N 1
ATOM 761 C CA . THR A 1 108 ? -11.772 4.915 16.991 1.00 73.88 108 THR A CA 1
ATOM 762 C C . THR A 1 108 ? -11.752 6.050 15.970 1.00 73.88 108 THR A C 1
ATOM 764 O O . THR A 1 108 ? -12.383 5.946 14.911 1.00 73.88 108 THR A O 1
ATOM 767 N N . PRO A 1 109 ? -10.999 7.138 16.224 1.00 84.12 109 PRO A N 1
ATOM 768 C CA . PRO A 1 109 ? -10.733 8.128 15.188 1.00 84.12 109 PRO A CA 1
ATOM 769 C C . PRO A 1 109 ? -10.114 7.456 13.945 1.00 84.12 109 PRO A C 1
ATOM 771 O O . PRO A 1 109 ? -9.419 6.446 14.083 1.00 84.12 109 PRO A O 1
ATOM 774 N N . PRO A 1 110 ? -10.337 7.999 12.731 1.00 89.44 110 PRO A N 1
ATOM 775 C CA . PRO A 1 110 ? -9.776 7.423 11.513 1.00 89.44 110 PRO A CA 1
ATOM 776 C C . PRO A 1 110 ? -8.253 7.293 11.606 1.00 89.44 110 PRO A C 1
ATOM 778 O O . PRO A 1 110 ? -7.562 8.266 11.932 1.00 89.44 110 PRO A O 1
ATOM 781 N N . LEU A 1 111 ? -7.741 6.110 11.279 1.00 92.12 111 LEU A N 1
ATOM 782 C CA . LEU A 1 111 ? -6.316 5.810 11.280 1.00 92.12 111 LEU A CA 1
ATOM 783 C C . LEU A 1 111 ? -5.644 6.556 10.127 1.00 92.12 111 LEU A C 1
ATOM 785 O O . LEU A 1 111 ? -6.120 6.522 8.993 1.00 92.12 111 LEU A O 1
ATOM 789 N N . ARG A 1 112 ? -4.544 7.254 10.413 1.00 93.94 112 ARG A N 1
ATOM 790 C CA . ARG A 1 112 ? -3.742 7.937 9.390 1.00 93.94 112 ARG A CA 1
ATOM 791 C C . ARG A 1 112 ? -2.886 6.931 8.631 1.00 93.94 112 ARG A C 1
ATOM 793 O O . ARG A 1 112 ? -2.370 6.003 9.248 1.00 93.94 112 ARG A O 1
ATOM 800 N N . LEU A 1 113 ? -2.720 7.140 7.329 1.00 94.50 113 LEU A N 1
ATOM 801 C CA . LEU A 1 113 ? -1.733 6.423 6.532 1.00 94.50 113 LEU A CA 1
ATOM 802 C C . LEU A 1 113 ? -0.335 6.725 7.087 1.00 94.50 113 LEU A C 1
ATOM 804 O O . LEU A 1 113 ? 0.030 7.887 7.261 1.00 94.50 113 LEU A O 1
ATOM 808 N N . PHE A 1 114 ? 0.411 5.671 7.387 1.00 93.69 114 PHE A N 1
ATOM 809 C CA . PHE A 1 114 ? 1.746 5.723 7.974 1.00 93.69 114 PHE A CA 1
ATOM 810 C C . PHE A 1 114 ? 2.812 5.259 6.982 1.00 93.69 114 PHE A C 1
ATOM 812 O O . PHE A 1 114 ? 3.860 5.886 6.863 1.00 93.69 114 PHE A O 1
ATOM 819 N N . SER A 1 115 ? 2.534 4.185 6.241 1.00 93.69 115 SER A N 1
ATOM 820 C CA . SER A 1 115 ? 3.475 3.610 5.283 1.00 93.69 115 SER A CA 1
ATOM 821 C C . SER A 1 115 ? 2.763 3.071 4.048 1.00 93.69 115 SER A C 1
ATOM 823 O O . SER A 1 115 ? 1.577 2.738 4.077 1.00 93.69 115 SER A O 1
ATOM 825 N N . SER A 1 116 ? 3.504 2.976 2.948 1.00 95.31 116 SER A N 1
ATOM 826 C CA . SER A 1 116 ? 3.057 2.327 1.719 1.00 95.31 116 SER A CA 1
ATOM 827 C C . SER A 1 116 ? 4.249 1.699 1.006 1.00 95.31 116 SER A C 1
ATOM 829 O O . SER A 1 116 ? 5.296 2.342 0.920 1.00 95.31 116 SER A O 1
ATOM 831 N N . GLY A 1 117 ? 4.101 0.497 0.458 1.00 96.44 117 GLY A N 1
ATOM 832 C CA . GLY A 1 117 ? 5.176 -0.156 -0.287 1.00 96.44 117 GLY A CA 1
ATOM 833 C C . GLY A 1 117 ? 4.744 -1.424 -1.013 1.00 96.44 117 GLY A C 1
ATOM 834 O O . GLY A 1 117 ? 3.577 -1.816 -0.966 1.00 96.44 117 GLY A O 1
ATOM 835 N N . VAL A 1 118 ? 5.711 -2.056 -1.675 1.00 97.88 118 VAL A N 1
ATOM 836 C CA . VAL A 1 118 ? 5.563 -3.364 -2.324 1.00 97.88 118 VAL A CA 1
ATOM 837 C C . VAL A 1 118 ? 6.357 -4.397 -1.531 1.00 97.88 118 VAL A C 1
ATOM 839 O O . VAL A 1 118 ? 7.446 -4.092 -1.054 1.00 97.88 118 VAL A O 1
ATOM 842 N N . TYR A 1 119 ? 5.803 -5.591 -1.352 1.00 97.88 119 TYR A N 1
ATOM 843 C CA . TYR A 1 119 ? 6.393 -6.691 -0.591 1.00 97.88 119 TYR A CA 1
ATOM 844 C C . TYR A 1 119 ? 6.535 -7.928 -1.483 1.00 97.88 119 TYR A C 1
ATOM 846 O O . TYR A 1 119 ? 5.675 -8.177 -2.334 1.00 97.88 119 TYR A O 1
ATOM 854 N N . SER A 1 120 ? 7.606 -8.692 -1.265 1.00 97.19 120 SER A N 1
ATOM 855 C CA . SER A 1 120 ? 7.785 -10.044 -1.805 1.00 97.19 120 SER A CA 1
ATOM 856 C C . SER A 1 120 ? 7.151 -11.028 -0.828 1.00 97.19 120 SER A C 1
ATOM 858 O O . SER A 1 120 ? 7.649 -11.251 0.271 1.00 97.19 120 SER A O 1
ATOM 860 N N . GLY A 1 121 ? 5.989 -11.556 -1.187 1.00 96.62 121 GLY A N 1
ATOM 861 C CA . GLY A 1 121 ? 5.177 -12.382 -0.308 1.00 96.62 121 GLY A CA 1
ATOM 862 C C . GLY A 1 121 ? 4.273 -11.602 0.660 1.00 96.62 121 GLY A C 1
ATOM 863 O O . GLY A 1 121 ? 4.232 -10.366 0.677 1.00 96.62 121 GLY A O 1
ATOM 864 N N . PRO A 1 122 ? 3.464 -12.333 1.447 1.00 95.88 122 PRO A N 1
ATOM 865 C CA . PRO A 1 122 ? 2.495 -11.760 2.374 1.00 95.88 122 PRO A CA 1
ATOM 866 C C . PRO A 1 122 ? 3.120 -10.781 3.386 1.00 95.88 122 PRO A C 1
ATOM 868 O O . PRO A 1 122 ? 4.192 -11.061 3.920 1.00 95.88 122 PRO A O 1
ATOM 871 N N . PRO A 1 123 ? 2.424 -9.697 3.786 1.00 93.38 123 PRO A N 1
ATOM 872 C CA . PRO A 1 123 ? 2.997 -8.668 4.669 1.00 93.38 123 PRO A CA 1
ATOM 873 C C . PRO A 1 123 ? 3.519 -9.181 6.020 1.00 93.38 123 PRO A C 1
ATOM 875 O O . PRO A 1 123 ? 4.464 -8.623 6.574 1.00 93.38 123 PRO A O 1
ATOM 878 N N . ARG A 1 124 ? 2.943 -10.278 6.532 1.00 92.25 124 ARG A N 1
ATOM 879 C CA . ARG A 1 124 ? 3.377 -10.952 7.771 1.00 92.25 124 ARG A CA 1
ATOM 880 C C . ARG A 1 124 ? 4.803 -11.520 7.703 1.00 92.25 124 ARG A C 1
ATOM 882 O O . ARG A 1 124 ? 5.387 -11.786 8.743 1.00 92.25 124 ARG A O 1
ATOM 889 N N . GLU A 1 125 ? 5.339 -11.726 6.500 1.00 94.75 125 GLU A N 1
ATOM 890 C CA . GLU A 1 125 ? 6.709 -12.206 6.262 1.00 94.75 125 GLU A CA 1
ATOM 891 C C . GLU A 1 125 ? 7.717 -11.045 6.214 1.00 94.75 125 GLU A C 1
ATOM 893 O O . GLU A 1 125 ? 8.922 -11.269 6.188 1.00 94.75 125 GLU A O 1
ATOM 898 N N . MET A 1 126 ? 7.233 -9.796 6.273 1.00 92.38 126 MET A N 1
ATOM 899 C CA . MET A 1 126 ? 8.030 -8.573 6.437 1.00 92.38 126 MET A CA 1
ATOM 900 C C . MET A 1 126 ? 9.091 -8.316 5.350 1.00 92.38 126 MET A C 1
ATOM 902 O O . MET A 1 126 ? 10.016 -7.535 5.562 1.00 92.38 126 MET A O 1
ATOM 906 N N . ALA A 1 127 ? 8.942 -8.901 4.163 1.00 96.38 127 ALA A N 1
ATOM 907 C CA . ALA A 1 127 ? 9.873 -8.736 3.047 1.00 96.38 127 ALA A CA 1
ATOM 908 C C . ALA A 1 127 ? 9.521 -7.519 2.166 1.00 96.38 127 ALA A C 1
ATOM 910 O O . ALA A 1 127 ? 9.110 -7.651 1.012 1.00 96.38 127 ALA A O 1
ATOM 911 N N . ALA A 1 128 ? 9.657 -6.315 2.730 1.00 96.75 128 ALA A N 1
ATOM 912 C CA . ALA A 1 128 ? 9.444 -5.063 2.002 1.00 96.75 128 ALA A CA 1
ATOM 913 C C . ALA A 1 128 ? 10.523 -4.848 0.925 1.00 96.75 128 ALA A C 1
ATOM 915 O O . ALA A 1 128 ? 11.718 -4.989 1.189 1.00 96.75 128 ALA A O 1
ATOM 916 N N . LEU A 1 129 ? 10.103 -4.460 -0.278 1.00 97.00 129 LEU A N 1
ATOM 917 C CA . LEU A 1 129 ? 10.982 -4.195 -1.412 1.00 97.00 129 LEU A CA 1
ATOM 918 C C . LEU A 1 129 ? 11.345 -2.715 -1.496 1.00 97.00 129 LEU A C 1
ATOM 920 O O . LEU A 1 129 ? 10.493 -1.830 -1.371 1.00 97.00 129 LEU A O 1
ATOM 924 N N . VAL A 1 130 ? 12.613 -2.449 -1.789 1.00 95.88 130 VAL A N 1
ATOM 925 C CA . VAL A 1 130 ? 13.124 -1.093 -2.002 1.00 95.88 130 VAL A CA 1
ATOM 926 C C . VAL A 1 130 ? 12.733 -0.614 -3.410 1.00 95.88 130 VAL A C 1
ATOM 928 O O . VAL A 1 130 ? 12.899 -1.374 -4.368 1.00 95.88 130 VAL A O 1
ATOM 931 N N . PRO A 1 131 ? 12.209 0.616 -3.573 1.00 95.94 131 PRO A N 1
ATOM 932 C CA . PRO A 1 131 ? 11.946 1.183 -4.892 1.00 95.94 131 PRO A CA 1
ATOM 933 C C . PRO A 1 131 ? 13.221 1.258 -5.741 1.00 95.94 131 PRO A C 1
ATOM 935 O O . PRO A 1 131 ? 14.276 1.676 -5.275 1.00 95.94 131 PRO A O 1
ATOM 938 N N . SER A 1 132 ? 13.119 0.952 -7.030 1.00 96.00 132 SER A N 1
ATOM 939 C CA . SER A 1 132 ? 14.213 1.064 -8.001 1.00 96.00 132 SER A CA 1
ATOM 940 C C . SER A 1 132 ? 14.721 2.499 -8.189 1.00 96.00 132 SER A C 1
ATOM 942 O O . SER A 1 132 ? 15.797 2.699 -8.741 1.00 96.00 132 SER A O 1
ATOM 944 N N . ASN A 1 133 ? 13.939 3.506 -7.791 1.00 93.56 133 ASN A N 1
ATOM 945 C CA . ASN A 1 133 ? 14.313 4.918 -7.864 1.00 93.56 133 ASN A CA 1
ATOM 946 C C . ASN A 1 133 ? 14.717 5.523 -6.509 1.00 93.56 133 ASN A C 1
ATOM 948 O O . ASN A 1 133 ? 14.850 6.747 -6.431 1.00 93.56 133 ASN A O 1
ATOM 952 N N . GLU A 1 134 ? 14.918 4.706 -5.470 1.00 89.50 134 GLU A N 1
ATOM 953 C CA . GLU A 1 134 ? 15.232 5.179 -4.115 1.00 89.50 134 GLU A CA 1
ATOM 954 C C . GLU A 1 134 ? 16.479 6.077 -4.091 1.00 89.50 134 GLU A C 1
ATOM 956 O O . GLU A 1 134 ? 16.419 7.193 -3.582 1.00 89.50 134 GLU A O 1
ATOM 961 N N . ASP A 1 135 ? 17.562 5.675 -4.765 1.00 88.12 135 ASP A N 1
ATOM 962 C CA . ASP A 1 135 ? 18.827 6.431 -4.801 1.00 88.12 135 ASP A CA 1
ATOM 963 C C . ASP A 1 135 ? 18.708 7.814 -5.465 1.00 88.12 135 ASP A C 1
ATOM 965 O O . ASP A 1 135 ? 19.523 8.709 -5.242 1.00 88.12 135 ASP A O 1
ATOM 969 N N . THR A 1 136 ? 17.691 8.004 -6.308 1.00 85.44 136 THR A N 1
ATOM 970 C CA . THR A 1 136 ? 17.444 9.279 -7.002 1.00 85.44 136 THR A CA 1
ATOM 971 C C . THR A 1 136 ? 16.501 10.199 -6.233 1.00 85.44 136 THR A C 1
ATOM 973 O O . THR A 1 136 ? 16.320 11.364 -6.603 1.00 85.44 136 THR A O 1
ATOM 976 N N . ARG A 1 137 ? 15.886 9.690 -5.162 1.00 81.00 137 ARG A N 1
ATOM 977 C CA . ARG A 1 137 ? 14.914 10.420 -4.362 1.00 81.00 137 ARG A CA 1
ATOM 978 C C . ARG A 1 137 ? 15.634 11.349 -3.396 1.00 81.00 137 ARG A C 1
ATOM 980 O O . ARG A 1 137 ? 16.553 10.958 -2.681 1.00 81.00 137 ARG A O 1
ATOM 987 N N . ARG A 1 138 ? 15.199 12.609 -3.337 1.00 79.19 138 ARG A N 1
ATOM 988 C CA . ARG A 1 138 ? 15.710 13.526 -2.312 1.00 79.19 138 ARG A CA 1
ATOM 989 C C . ARG A 1 138 ? 15.071 13.201 -0.961 1.00 79.19 138 ARG A C 1
ATOM 991 O O . ARG A 1 138 ? 13.865 12.952 -0.916 1.00 79.19 138 ARG A O 1
ATOM 998 N N . PRO A 1 139 ? 15.824 13.285 0.148 1.00 74.94 139 PRO A N 1
ATOM 999 C CA . PRO A 1 139 ? 15.244 13.198 1.481 1.00 74.94 139 PRO A CA 1
ATOM 1000 C C . PRO A 1 139 ? 14.095 14.202 1.646 1.00 74.94 139 PRO A C 1
ATOM 1002 O O . PRO A 1 139 ? 14.246 15.385 1.336 1.00 74.94 139 PRO A O 1
ATOM 1005 N N . GLY A 1 140 ? 12.939 13.724 2.109 1.00 70.69 140 GLY A N 1
ATOM 1006 C CA . GLY A 1 140 ? 11.730 14.538 2.282 1.00 70.69 140 GLY A CA 1
ATOM 1007 C C . GLY A 1 140 ? 10.899 14.758 1.013 1.00 70.69 140 GLY A C 1
ATOM 1008 O O . GLY A 1 140 ? 9.842 15.383 1.093 1.00 70.69 140 GLY A O 1
ATOM 1009 N N . ASP A 1 141 ? 11.321 14.239 -0.143 1.00 75.75 141 ASP A N 1
ATOM 1010 C CA . ASP A 1 141 ? 10.506 14.281 -1.353 1.00 75.75 141 ASP A CA 1
ATOM 1011 C C . ASP A 1 141 ? 9.378 13.246 -1.274 1.00 75.75 141 ASP A C 1
ATOM 1013 O O . ASP A 1 141 ? 9.605 12.035 -1.259 1.00 75.75 141 ASP A O 1
ATOM 1017 N N . ALA A 1 142 ? 8.135 13.715 -1.290 1.00 74.56 142 ALA A N 1
ATOM 1018 C CA . ALA A 1 142 ? 6.953 12.879 -1.460 1.00 74.56 142 ALA A CA 1
ATOM 1019 C C . ALA A 1 142 ? 6.741 12.520 -2.946 1.00 74.56 142 ALA A C 1
ATOM 1021 O O . ALA A 1 142 ? 5.622 12.556 -3.434 1.00 74.56 142 ALA A O 1
ATOM 1022 N N . GLY A 1 143 ? 7.805 12.243 -3.699 1.00 86.62 143 GLY A N 1
ATOM 1023 C CA . GLY A 1 143 ? 7.727 11.817 -5.094 1.00 86.62 143 GLY A CA 1
ATOM 1024 C C . GLY A 1 143 ? 7.125 10.419 -5.271 1.00 86.62 143 GLY A C 1
ATOM 1025 O O . GLY A 1 143 ? 6.809 9.720 -4.303 1.00 86.62 143 GLY A O 1
ATOM 1026 N N . ALA A 1 144 ? 6.977 10.006 -6.529 1.00 92.38 144 ALA A N 1
ATOM 1027 C CA . ALA A 1 144 ? 6.559 8.650 -6.861 1.00 92.38 144 ALA A CA 1
ATOM 1028 C C . ALA A 1 144 ? 7.630 7.624 -6.449 1.00 92.38 144 ALA A C 1
ATOM 1030 O O . ALA A 1 144 ? 8.824 7.853 -6.658 1.00 92.38 144 ALA A O 1
ATOM 1031 N N . SER A 1 145 ? 7.208 6.486 -5.905 1.00 95.00 145 SER A N 1
ATOM 1032 C CA . SER A 1 145 ? 8.067 5.311 -5.711 1.00 95.00 145 SER A CA 1
ATOM 1033 C C . SER A 1 145 ? 7.831 4.332 -6.855 1.00 95.00 145 SER A C 1
ATOM 1035 O O . SER A 1 145 ? 6.681 4.012 -7.143 1.00 95.00 145 SER A O 1
ATOM 1037 N N . ILE A 1 146 ? 8.890 3.854 -7.505 1.00 96.38 146 ILE A N 1
ATOM 1038 C CA . ILE A 1 146 ? 8.807 2.967 -8.670 1.00 96.38 146 ILE A CA 1
ATOM 1039 C C . ILE A 1 146 ? 9.548 1.672 -8.358 1.00 96.38 146 ILE A C 1
ATOM 1041 O O . ILE A 1 146 ? 10.728 1.714 -8.036 1.00 96.38 146 ILE A O 1
ATOM 1045 N N . TRP A 1 147 ? 8.889 0.533 -8.533 1.00 97.56 147 TRP A N 1
ATOM 1046 C CA . TRP A 1 147 ? 9.486 -0.801 -8.489 1.00 97.56 147 TRP A CA 1
ATOM 1047 C C . TRP A 1 147 ? 9.460 -1.410 -9.888 1.00 97.56 147 TRP A C 1
ATOM 1049 O O . TRP A 1 147 ? 8.471 -1.263 -10.610 1.00 97.56 147 TRP A O 1
ATOM 1059 N N . ARG A 1 148 ? 10.551 -2.067 -10.280 1.00 96.94 148 ARG A N 1
ATOM 1060 C CA . ARG A 1 148 ? 10.696 -2.769 -11.559 1.00 96.94 148 ARG A CA 1
ATOM 1061 C C . ARG A 1 148 ? 11.150 -4.197 -11.307 1.00 96.94 148 ARG A C 1
ATOM 1063 O O . ARG A 1 148 ? 12.001 -4.417 -10.447 1.00 96.94 148 ARG A O 1
ATOM 1070 N N . PHE A 1 149 ? 10.596 -5.124 -12.074 1.00 95.31 149 PHE A N 1
ATOM 1071 C CA . PHE A 1 149 ? 10.820 -6.554 -11.921 1.00 95.31 149 PHE A CA 1
ATOM 1072 C C . PHE A 1 149 ? 11.223 -7.147 -13.271 1.00 95.31 149 PHE A C 1
ATOM 1074 O O . PHE A 1 149 ? 10.472 -7.058 -14.240 1.00 95.31 149 PHE A O 1
ATOM 1081 N N . ASP A 1 150 ? 12.411 -7.747 -13.334 1.00 92.88 150 ASP A N 1
ATOM 1082 C CA . ASP A 1 150 ? 12.915 -8.393 -14.556 1.00 92.88 150 ASP A CA 1
ATOM 1083 C C . ASP A 1 150 ? 12.324 -9.799 -14.760 1.00 92.88 150 ASP A C 1
ATOM 1085 O O . ASP A 1 150 ? 12.361 -10.353 -15.859 1.00 92.88 150 ASP A O 1
ATOM 1089 N N . ALA A 1 151 ? 11.775 -10.382 -13.694 1.00 92.69 151 ALA A N 1
ATOM 1090 C CA . ALA A 1 151 ? 11.101 -11.671 -13.682 1.00 92.69 151 ALA A CA 1
ATOM 1091 C C . ALA A 1 151 ? 9.987 -11.674 -12.616 1.00 92.69 151 ALA A C 1
ATOM 1093 O O . ALA A 1 151 ? 10.058 -10.880 -11.672 1.00 92.69 151 ALA A O 1
ATOM 1094 N N . PRO A 1 152 ? 8.986 -12.567 -12.729 1.00 91.94 152 PRO A N 1
ATOM 1095 C CA . PRO A 1 152 ? 7.975 -12.748 -11.692 1.00 91.94 152 PRO A CA 1
ATOM 1096 C C . PRO A 1 152 ? 8.593 -13.073 -10.327 1.00 91.94 152 PRO A C 1
ATOM 1098 O O . PRO A 1 152 ? 9.518 -13.885 -10.231 1.00 91.94 152 PRO A O 1
ATOM 1101 N N . ASP A 1 153 ? 8.059 -12.467 -9.267 1.00 93.44 153 ASP A N 1
ATOM 1102 C CA . ASP A 1 153 ? 8.494 -12.748 -7.900 1.00 93.44 153 ASP A CA 1
ATOM 1103 C C . ASP A 1 153 ? 7.967 -14.127 -7.444 1.00 93.44 153 ASP A C 1
ATOM 1105 O O . ASP A 1 153 ? 6.754 -14.362 -7.488 1.00 93.44 153 ASP A O 1
ATOM 1109 N N . PRO A 1 154 ? 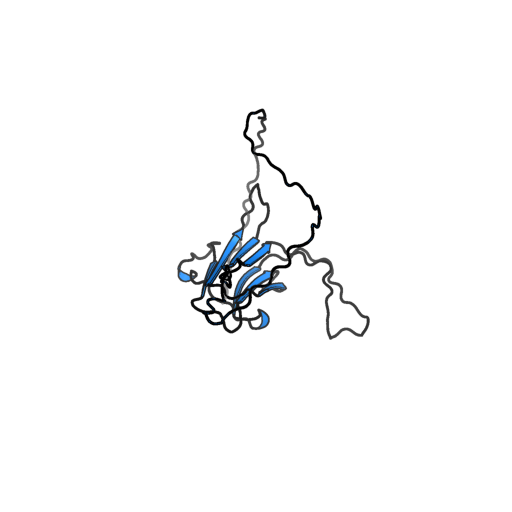8.832 -15.050 -6.978 1.00 93.50 154 PRO A N 1
ATOM 1110 C CA . PRO A 1 154 ? 8.427 -16.415 -6.633 1.00 93.50 154 PRO A CA 1
ATOM 1111 C C . PRO A 1 154 ? 7.492 -16.496 -5.416 1.00 93.50 154 PRO A C 1
ATOM 1113 O O . PRO A 1 154 ? 6.781 -17.489 -5.253 1.00 93.50 154 PRO A O 1
ATOM 1116 N N . HIS A 1 155 ? 7.466 -15.468 -4.568 1.00 94.56 155 HIS A N 1
ATOM 1117 C CA . HIS A 1 155 ? 6.575 -15.360 -3.412 1.00 94.56 155 HIS A CA 1
ATOM 1118 C C . HIS A 1 155 ? 5.292 -14.573 -3.744 1.00 94.56 155 HIS A C 1
ATOM 1120 O O . HIS A 1 155 ? 4.335 -14.547 -2.960 1.00 94.56 155 HIS A O 1
ATOM 1126 N N . GLY A 1 156 ? 5.228 -14.007 -4.952 1.00 94.75 156 GLY A N 1
ATOM 1127 C CA . GLY A 1 156 ? 4.177 -13.119 -5.423 1.00 94.75 156 GLY A CA 1
ATOM 1128 C C . GLY A 1 156 ? 4.304 -11.721 -4.828 1.00 94.75 156 GLY A C 1
ATOM 1129 O O . GLY A 1 156 ? 4.771 -11.533 -3.708 1.00 94.75 156 GLY A O 1
ATOM 1130 N N . LEU A 1 157 ? 3.830 -10.723 -5.563 1.00 96.94 157 LEU A N 1
ATOM 1131 C CA . LEU A 1 157 ? 3.924 -9.331 -5.138 1.00 96.94 157 LEU A CA 1
ATOM 1132 C C . LEU A 1 157 ? 2.680 -8.897 -4.361 1.00 96.94 157 LEU A C 1
ATOM 1134 O O . LEU A 1 157 ? 1.546 -9.224 -4.723 1.00 96.94 157 LEU A O 1
ATOM 1138 N N . TYR A 1 158 ? 2.896 -8.124 -3.299 1.00 97.88 158 TYR A N 1
ATOM 1139 C CA . TYR A 1 158 ? 1.834 -7.538 -2.486 1.00 97.88 158 TYR A CA 1
ATOM 1140 C C . TYR A 1 158 ? 2.004 -6.027 -2.388 1.00 97.88 158 TYR A C 1
ATOM 1142 O O . TYR A 1 158 ? 3.055 -5.530 -1.994 1.00 97.88 158 TYR A O 1
ATOM 1150 N N . LEU A 1 159 ? 0.941 -5.292 -2.698 1.00 97.94 159 LEU A N 1
ATOM 1151 C CA . LEU A 1 159 ? 0.833 -3.863 -2.421 1.00 97.94 159 LEU A CA 1
ATOM 1152 C C . LEU A 1 159 ? 0.341 -3.692 -0.991 1.00 97.94 159 LEU A C 1
ATOM 1154 O O . LEU A 1 159 ? -0.634 -4.340 -0.612 1.00 97.94 159 LEU A O 1
ATOM 1158 N N . VAL A 1 160 ? 0.998 -2.841 -0.206 1.00 97.56 160 VAL A N 1
ATOM 1159 C CA . VAL A 1 160 ? 0.735 -2.702 1.231 1.00 97.56 160 VAL A CA 1
ATOM 1160 C C . VAL A 1 160 ? 0.593 -1.238 1.613 1.00 97.56 160 VAL A C 1
ATOM 1162 O O . VAL A 1 160 ? 1.416 -0.409 1.231 1.00 97.56 160 VAL A O 1
ATOM 1165 N N . CYS A 1 161 ? -0.425 -0.945 2.419 1.00 97.00 161 CYS A N 1
ATOM 1166 C CA . CYS A 1 161 ? -0.657 0.346 3.054 1.00 97.00 161 CYS A CA 1
ATOM 1167 C C . CYS A 1 161 ? -0.859 0.151 4.556 1.00 97.00 161 CYS A C 1
ATOM 1169 O O . CYS A 1 161 ? -1.810 -0.506 4.983 1.00 97.00 161 CYS A O 1
ATOM 1171 N N . GLY A 1 162 ? 0.058 0.700 5.349 1.00 95.75 162 GLY A N 1
ATOM 1172 C CA . GLY A 1 162 ? 0.032 0.659 6.805 1.00 95.75 162 GLY A CA 1
ATOM 1173 C C . GLY A 1 162 ? -0.656 1.890 7.384 1.00 95.75 162 GLY A C 1
ATOM 1174 O O . GLY A 1 162 ? -0.377 3.018 6.979 1.00 95.75 162 GLY A O 1
ATOM 1175 N N . TYR A 1 163 ? -1.535 1.673 8.355 1.00 95.31 163 TYR A N 1
ATOM 1176 C CA . TYR A 1 163 ? -2.368 2.678 8.998 1.00 95.31 163 TYR A CA 1
ATOM 1177 C C . TYR A 1 163 ? -2.205 2.659 10.516 1.00 95.31 163 TYR A C 1
ATOM 1179 O O . TYR A 1 163 ? -2.116 1.600 11.135 1.00 95.31 163 TYR A O 1
ATOM 1187 N N . GLY A 1 164 ? -2.249 3.847 11.117 1.00 93.19 164 GLY A N 1
ATOM 1188 C CA . GLY A 1 164 ? -2.039 4.037 12.549 1.00 93.19 164 GLY A CA 1
ATOM 1189 C C . GLY A 1 164 ? -0.554 4.056 12.934 1.00 93.19 164 GLY A C 1
ATOM 1190 O O . GLY A 1 164 ? 0.310 3.960 12.060 1.00 93.19 164 GLY A O 1
ATOM 1191 N N . PRO A 1 165 ? -0.250 4.219 14.233 1.00 90.62 165 PRO A N 1
ATOM 1192 C CA . PRO A 1 165 ? 1.122 4.174 14.733 1.00 90.62 165 PRO A CA 1
ATOM 1193 C C . PRO A 1 165 ? 1.807 2.878 14.297 1.00 90.62 165 PRO A C 1
ATOM 1195 O O . PRO A 1 165 ? 1.207 1.808 14.405 1.00 90.62 165 PRO A O 1
ATOM 1198 N N . ASP A 1 166 ? 3.016 2.995 13.750 1.00 87.94 166 ASP A N 1
ATOM 1199 C CA . ASP A 1 166 ? 3.857 1.875 13.307 1.00 87.94 166 ASP A CA 1
ATOM 1200 C C . ASP A 1 166 ? 3.191 0.910 12.304 1.00 87.94 166 ASP A C 1
ATOM 1202 O O . ASP A 1 166 ? 3.629 -0.224 12.124 1.00 87.94 166 ASP A O 1
ATOM 1206 N N . GLY A 1 167 ? 2.128 1.348 11.616 1.00 89.00 167 GLY A N 1
ATOM 1207 C CA . GLY A 1 167 ? 1.392 0.510 10.671 1.00 89.00 167 GLY A CA 1
ATOM 1208 C C . GLY A 1 167 ? 0.549 -0.587 11.330 1.00 89.00 167 GLY A C 1
ATOM 1209 O O . GLY A 1 167 ? 0.391 -1.651 10.734 1.00 89.00 167 GLY A O 1
ATOM 1210 N N . LEU A 1 168 ? -0.002 -0.323 12.524 1.00 89.31 168 LEU A N 1
ATOM 1211 C CA . LEU A 1 168 ? -0.867 -1.224 13.304 1.00 89.31 168 LEU A CA 1
ATOM 1212 C C . LEU A 1 168 ? -1.921 -1.979 12.473 1.00 89.31 168 LEU A C 1
ATOM 1214 O O . LEU A 1 168 ? -2.202 -3.145 12.740 1.00 89.31 168 LEU A O 1
ATOM 1218 N N . VAL A 1 169 ? -2.520 -1.316 11.482 1.00 91.00 169 VAL A N 1
ATOM 1219 C CA . VAL A 1 169 ? -3.469 -1.928 10.547 1.00 91.00 169 VAL A CA 1
ATOM 1220 C C . VAL A 1 169 ? -2.877 -1.906 9.149 1.00 91.00 169 VAL A C 1
ATOM 1222 O O . VAL A 1 169 ? -2.584 -0.840 8.618 1.00 91.00 169 VAL A O 1
ATOM 1225 N N . GLN A 1 170 ? -2.748 -3.071 8.521 1.00 93.56 170 GLN A N 1
ATOM 1226 C CA . GLN A 1 170 ? -2.244 -3.183 7.155 1.00 93.56 170 GLN A CA 1
ATOM 1227 C C . GLN A 1 170 ? -3.365 -3.579 6.199 1.00 93.56 170 GLN A C 1
ATOM 1229 O O . GLN A 1 170 ? -4.022 -4.604 6.373 1.00 93.56 170 GLN A O 1
ATOM 1234 N N . VAL A 1 171 ? -3.556 -2.776 5.158 1.00 94.75 171 VAL A N 1
ATOM 1235 C CA . VAL A 1 171 ? -4.336 -3.153 3.980 1.00 94.75 171 VAL A CA 1
ATOM 1236 C C . VAL A 1 171 ? -3.353 -3.692 2.958 1.00 94.75 171 VAL A C 1
ATOM 1238 O O . VAL A 1 171 ? -2.383 -3.012 2.625 1.00 94.75 171 VAL A O 1
ATOM 1241 N N . SER A 1 172 ? -3.589 -4.907 2.466 1.00 96.00 172 SER A N 1
ATOM 1242 C CA . SER A 1 172 ? -2.744 -5.494 1.432 1.00 96.00 172 SER A CA 1
ATOM 1243 C C . SER A 1 172 ? -3.551 -6.114 0.307 1.00 96.00 172 SER A C 1
ATOM 1245 O O . SER A 1 172 ? -4.658 -6.612 0.513 1.00 96.00 172 SER A O 1
ATOM 1247 N N . ARG A 1 173 ? -2.979 -6.075 -0.894 1.00 96.31 173 ARG A N 1
ATOM 1248 C CA . ARG A 1 173 ? -3.529 -6.701 -2.092 1.00 96.31 173 ARG A CA 1
ATOM 1249 C C . ARG A 1 173 ? -2.415 -7.450 -2.804 1.00 96.31 173 ARG A C 1
ATOM 1251 O O . ARG A 1 173 ? -1.401 -6.847 -3.143 1.00 96.31 173 ARG A O 1
ATOM 1258 N N . ARG A 1 174 ? -2.622 -8.743 -3.054 1.00 96.50 174 ARG A N 1
ATOM 1259 C CA . ARG A 1 174 ? -1.770 -9.509 -3.968 1.00 96.50 174 ARG A CA 1
ATOM 1260 C C . ARG A 1 174 ? -2.022 -9.028 -5.394 1.00 96.50 174 ARG A C 1
ATOM 1262 O O . ARG A 1 174 ? -3.184 -8.865 -5.765 1.00 96.50 174 ARG A O 1
ATOM 1269 N N . VAL A 1 175 ? -0.961 -8.835 -6.160 1.00 94.94 175 VAL A N 1
ATOM 1270 C CA . VAL A 1 175 ? -1.027 -8.552 -7.599 1.00 94.94 175 VAL A CA 1
ATOM 1271 C C . VAL A 1 175 ? -0.439 -9.724 -8.382 1.00 94.94 175 VAL A C 1
ATOM 1273 O O . VAL A 1 175 ? 0.240 -10.587 -7.815 1.00 94.94 175 VAL A O 1
ATOM 1276 N N . GLY A 1 176 ? -0.784 -9.810 -9.661 1.00 90.94 176 GLY A N 1
ATOM 1277 C CA . GLY A 1 176 ? -0.242 -10.790 -10.590 1.00 90.94 176 GLY A CA 1
ATOM 1278 C C . GLY A 1 176 ? 1.208 -10.509 -10.976 1.00 90.94 176 GLY A C 1
ATOM 1279 O O . GLY A 1 176 ? 1.917 -9.726 -10.341 1.00 90.94 176 GLY A O 1
ATOM 1280 N N . ASP A 1 177 ? 1.632 -11.164 -12.050 1.00 91.19 177 ASP A N 1
ATOM 1281 C CA . ASP A 1 177 ? 2.964 -10.989 -12.614 1.00 91.19 177 ASP A CA 1
ATOM 1282 C C . ASP A 1 177 ? 3.009 -9.656 -13.370 1.00 91.19 177 ASP A C 1
ATOM 1284 O O . ASP A 1 177 ? 2.502 -9.538 -14.485 1.00 91.19 177 ASP A O 1
ATOM 1288 N N . VAL A 1 178 ? 3.578 -8.643 -12.721 1.00 93.44 178 VAL A N 1
ATOM 1289 C CA . VAL A 1 178 ? 3.713 -7.273 -13.233 1.00 93.44 178 VAL A CA 1
ATOM 1290 C C . VAL A 1 178 ? 5.187 -6.944 -13.427 1.00 93.44 178 VAL A C 1
ATOM 1292 O O . VAL A 1 178 ? 6.036 -7.374 -12.645 1.00 93.44 178 VAL A O 1
ATOM 1295 N N . ALA A 1 179 ? 5.506 -6.170 -14.459 1.00 94.94 179 ALA A N 1
ATOM 1296 C CA . ALA A 1 179 ? 6.874 -5.738 -14.734 1.00 94.94 179 ALA A CA 1
ATOM 1297 C C . ALA A 1 179 ? 7.227 -4.458 -13.964 1.00 94.94 179 ALA A C 1
ATOM 1299 O O . ALA A 1 179 ? 8.400 -4.174 -13.698 1.00 94.94 179 ALA A O 1
ATOM 1300 N N . ARG A 1 180 ? 6.219 -3.660 -13.600 1.00 96.06 180 ARG A N 1
ATOM 1301 C CA . ARG A 1 180 ? 6.400 -2.381 -12.922 1.00 96.06 180 ARG A CA 1
ATOM 1302 C C . ARG A 1 180 ? 5.255 -2.093 -11.963 1.00 96.06 180 ARG A C 1
ATOM 1304 O O . ARG A 1 180 ? 4.094 -2.277 -12.295 1.00 96.06 180 ARG A O 1
ATOM 1311 N N . CYS A 1 181 ? 5.588 -1.527 -10.809 1.00 97.31 181 CYS A N 1
ATOM 1312 C CA . CYS A 1 181 ? 4.630 -0.884 -9.917 1.00 97.31 181 CYS A CA 1
ATOM 1313 C C . CYS A 1 181 ? 5.065 0.548 -9.620 1.00 97.31 181 CYS A C 1
ATOM 1315 O O . CYS A 1 181 ? 6.246 0.824 -9.425 1.00 97.31 181 CYS A O 1
ATOM 1317 N N . GLU A 1 182 ? 4.110 1.464 -9.539 1.00 97.00 182 GLU A N 1
ATOM 1318 C CA . GLU A 1 182 ? 4.343 2.855 -9.182 1.00 97.00 182 GLU A CA 1
ATOM 1319 C C . GLU A 1 182 ? 3.354 3.299 -8.106 1.00 97.00 182 GLU A C 1
ATOM 1321 O O . GLU A 1 182 ? 2.144 3.165 -8.275 1.00 97.00 182 GLU A O 1
ATOM 1326 N N . ALA A 1 183 ? 3.874 3.833 -7.002 1.00 96.25 183 ALA A N 1
ATOM 1327 C CA . ALA A 1 183 ? 3.096 4.455 -5.941 1.00 96.25 183 ALA A CA 1
ATOM 1328 C C . ALA A 1 183 ? 3.225 5.971 -6.048 1.00 96.25 183 ALA A C 1
ATOM 1330 O O . ALA A 1 183 ? 4.310 6.524 -5.860 1.00 96.25 183 ALA A O 1
ATOM 1331 N N . THR A 1 184 ? 2.115 6.649 -6.319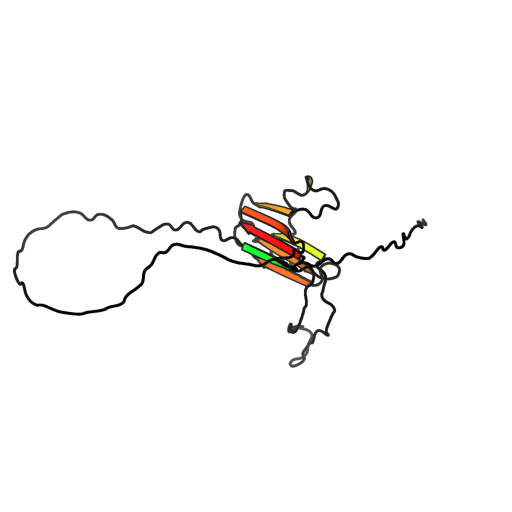 1.00 94.94 184 THR A N 1
ATOM 1332 C CA . THR A 1 184 ? 2.060 8.107 -6.445 1.00 94.94 184 THR A CA 1
ATOM 1333 C C . THR A 1 184 ? 1.221 8.703 -5.321 1.00 94.94 184 THR A C 1
ATOM 1335 O O . THR A 1 184 ? 0.099 8.246 -5.083 1.00 94.94 184 THR A O 1
ATOM 1338 N N . PRO A 1 185 ? 1.711 9.727 -4.606 1.00 92.44 185 PRO A N 1
ATOM 1339 C CA . PRO A 1 185 ? 0.856 10.457 -3.690 1.00 92.44 185 PRO A CA 1
ATOM 1340 C C . PRO A 1 185 ? -0.182 11.267 -4.453 1.00 92.44 185 PRO A C 1
ATOM 1342 O O . PRO A 1 185 ? 0.134 12.088 -5.316 1.00 92.44 185 PRO A O 1
ATOM 1345 N N . MET A 1 186 ? -1.438 11.056 -4.087 1.00 91.06 186 MET A N 1
ATOM 1346 C CA . MET A 1 186 ? -2.560 11.831 -4.583 1.00 91.06 186 MET A CA 1
ATOM 1347 C C . MET A 1 186 ? -2.682 13.100 -3.764 1.00 91.06 186 MET A C 1
ATOM 1349 O O . MET A 1 186 ? -2.745 13.078 -2.531 1.00 91.06 186 MET A O 1
ATOM 1353 N N . ARG A 1 187 ? -2.726 14.217 -4.480 1.00 84.25 187 ARG A N 1
ATOM 1354 C CA . ARG A 1 187 ? -3.025 15.517 -3.902 1.00 84.25 187 ARG A CA 1
ATOM 1355 C C . ARG A 1 187 ? -4.497 15.824 -4.132 1.00 84.25 187 ARG A C 1
ATOM 1357 O O . ARG A 1 187 ? -5.007 15.512 -5.208 1.00 84.25 187 ARG A O 1
ATOM 1364 N N . PRO A 1 188 ? -5.150 16.491 -3.172 1.00 83.19 188 PRO A N 1
ATOM 1365 C CA . PRO A 1 188 ? -6.522 16.908 -3.370 1.00 83.19 188 PRO A CA 1
ATOM 1366 C C . PRO A 1 188 ? -6.574 17.919 -4.521 1.00 83.19 188 PRO A C 1
ATOM 1368 O O . PRO A 1 188 ? -5.742 18.825 -4.616 1.00 83.19 188 PRO A O 1
ATOM 1371 N N . SER A 1 189 ? -7.566 17.770 -5.386 1.00 78.81 189 SER A N 1
ATOM 1372 C CA . SER A 1 189 ? -7.881 18.691 -6.474 1.00 78.81 189 SER A CA 1
ATOM 1373 C C . SER A 1 189 ? -9.342 19.132 -6.384 1.00 78.81 189 SER A C 1
ATOM 1375 O O . SER A 1 189 ? -10.123 18.606 -5.593 1.00 78.81 189 SER A O 1
ATOM 1377 N N . SER A 1 190 ? -9.738 20.107 -7.204 1.00 75.00 190 SER A N 1
ATOM 1378 C CA . SER A 1 190 ? -11.149 20.498 -7.306 1.00 75.00 190 SER A CA 1
ATOM 1379 C C . SER A 1 190 ? -12.040 19.391 -7.881 1.00 75.00 190 SER A C 1
ATOM 1381 O O . SER A 1 190 ? -13.238 19.397 -7.615 1.00 75.00 190 SER A O 1
ATOM 1383 N N . ALA A 1 191 ? -11.470 18.469 -8.666 1.00 78.38 191 ALA A N 1
ATOM 1384 C CA . ALA A 1 191 ? -12.183 17.351 -9.281 1.00 78.38 191 ALA A CA 1
ATOM 1385 C C . ALA A 1 191 ? -12.231 16.110 -8.375 1.00 78.38 191 ALA A C 1
ATOM 1387 O O . ALA A 1 191 ? -13.193 15.351 -8.434 1.00 78.38 191 ALA A O 1
ATOM 1388 N N . ASP A 1 192 ? -11.217 15.924 -7.530 1.00 73.31 192 ASP A N 1
ATOM 1389 C CA . ASP A 1 192 ? -11.111 14.798 -6.607 1.00 73.31 192 ASP A CA 1
ATOM 1390 C C . ASP A 1 192 ? -10.523 15.275 -5.266 1.00 73.31 192 ASP A C 1
ATOM 1392 O O . ASP A 1 192 ? -9.334 15.605 -5.206 1.00 73.31 192 ASP A O 1
ATOM 1396 N N . PRO A 1 193 ? -11.321 15.337 -4.182 1.00 76.12 193 PRO A N 1
ATOM 1397 C CA . PRO A 1 193 ? -10.841 15.749 -2.867 1.00 76.12 193 PRO A CA 1
ATOM 1398 C C . PRO A 1 193 ? -9.992 14.670 -2.174 1.00 76.12 193 PRO A C 1
ATOM 1400 O O . PRO A 1 193 ? -9.599 14.855 -1.019 1.00 76.12 193 PRO A O 1
ATOM 1403 N N . THR A 1 194 ? -9.745 13.534 -2.828 1.00 81.25 194 THR A N 1
ATOM 1404 C CA . THR A 1 194 ? -9.070 12.397 -2.219 1.00 81.25 194 THR A CA 1
ATOM 1405 C C . THR A 1 194 ? -7.577 12.653 -2.055 1.00 81.25 194 THR A C 1
ATOM 1407 O O . THR A 1 194 ? -6.863 13.057 -2.971 1.00 81.25 194 THR A O 1
ATOM 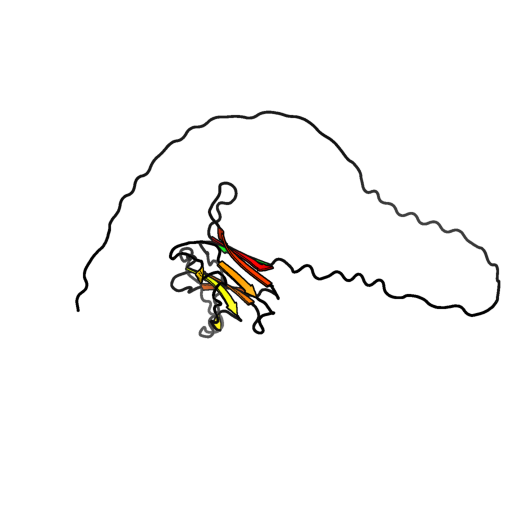1410 N N . VAL A 1 195 ? -7.102 12.396 -0.841 1.00 90.25 195 VAL A N 1
ATOM 1411 C CA . VAL A 1 195 ? -5.689 12.440 -0.462 1.00 90.25 195 VAL A CA 1
ATOM 1412 C C . VAL A 1 195 ? -5.281 11.026 -0.099 1.00 90.25 195 VAL A C 1
ATOM 1414 O O . VAL A 1 195 ? -6.060 10.311 0.536 1.00 90.25 195 VAL A O 1
ATOM 1417 N N . GLY A 1 196 ? -4.078 10.613 -0.485 1.00 93.75 196 GLY A N 1
ATOM 1418 C CA . GLY A 1 196 ? -3.597 9.265 -0.205 1.00 93.75 196 GLY A CA 1
ATOM 1419 C C . GLY A 1 196 ? -2.458 8.843 -1.119 1.00 93.75 196 GLY A C 1
ATOM 1420 O O . GLY A 1 196 ? -1.752 9.687 -1.664 1.00 93.75 196 GLY A O 1
ATOM 1421 N N . ILE A 1 197 ? -2.317 7.537 -1.321 1.00 95.25 197 ILE A N 1
ATOM 1422 C CA . ILE A 1 197 ? -1.388 6.924 -2.273 1.00 95.25 197 ILE A CA 1
ATOM 1423 C C . ILE A 1 197 ? -2.183 6.105 -3.291 1.00 95.25 197 ILE A C 1
ATOM 1425 O O . ILE A 1 197 ? -3.081 5.350 -2.919 1.00 95.25 197 ILE A O 1
ATOM 1429 N N . LEU A 1 198 ? -1.847 6.242 -4.570 1.00 95.81 198 LEU A N 1
ATOM 1430 C CA . LEU A 1 198 ? -2.336 5.383 -5.639 1.00 95.81 198 LEU A CA 1
ATOM 1431 C C . LEU A 1 198 ? -1.201 4.498 -6.133 1.00 95.81 198 LEU A C 1
ATOM 1433 O O . LEU A 1 198 ? -0.195 4.999 -6.636 1.00 95.81 198 LEU A O 1
ATOM 1437 N N . PHE A 1 199 ? -1.405 3.191 -6.037 1.00 97.25 199 PHE A N 1
ATOM 1438 C CA . PHE A 1 199 ? -0.598 2.209 -6.735 1.00 97.25 199 PHE A CA 1
ATOM 1439 C C . PHE A 1 199 ? -1.173 1.930 -8.115 1.00 97.25 199 PHE A C 1
ATOM 1441 O O . PHE A 1 199 ? -2.381 1.725 -8.269 1.00 97.25 199 PHE A O 1
ATOM 1448 N N . VAL A 1 200 ? -0.279 1.855 -9.089 1.00 96.81 200 VAL A N 1
ATOM 1449 C CA . VAL A 1 200 ? -0.541 1.371 -10.438 1.00 96.81 200 VAL A CA 1
ATOM 1450 C C . VAL A 1 200 ? 0.531 0.351 -10.786 1.00 96.81 200 VAL A C 1
ATOM 1452 O O . VAL A 1 200 ? 1.712 0.686 -10.742 1.00 96.81 200 VAL A O 1
ATOM 1455 N N . CYS A 1 201 ? 0.126 -0.861 -11.147 1.00 96.44 201 CYS A N 1
ATOM 1456 C CA . CYS A 1 201 ? 1.023 -1.910 -11.608 1.00 96.44 201 CYS A CA 1
ATOM 1457 C C . CYS A 1 201 ? 0.622 -2.418 -12.992 1.00 96.44 201 CYS A C 1
ATOM 1459 O O . CYS A 1 201 ? -0.571 -2.528 -13.291 1.00 96.44 201 CYS A O 1
ATOM 1461 N N . GLU A 1 202 ? 1.626 -2.705 -13.815 1.00 94.00 202 GLU A N 1
ATOM 1462 C CA . GLU A 1 202 ? 1.508 -3.160 -15.205 1.00 94.00 202 GLU A CA 1
ATOM 1463 C C . GLU A 1 202 ? 2.657 -4.093 -15.603 1.00 94.00 202 GLU A C 1
ATOM 1465 O O . GLU A 1 202 ? 3.750 -4.013 -14.990 1.00 94.00 202 GLU A O 1
#

Foldseek 3Di:
DDDDDDDDDDDDDDDDDDDDDDDDDDDDDDDDDDDDDDDDDDDDDDDDDDDDDDDDDDDDDDDDDPPPPPPPPQDKDKDFFFQWAFDPPDFDDDPPDDPPDGDDDDGDGTWGWDDWFKALADCVVVRGDAAPCNVVDDVPDQAKGKHFDPWARPRFMKIWIFTHPPSPDIDIDTDDRFGMKIWHFDPQDPVHRTTGIMIITD